Protein AF-A0A2Z5QZW9-F1 (afdb_monomer_lite)

Organism: NCBI:txid172042

Sequence (204 aa):
MTPKVPQPSLTERRARLRELLKRDDATFWQYHEVLTGATEDERKGLARTLSIKKLIDRYSREGTTEQRLVCIYTAAALGGTFKHVGVELLNLIDRGLPGEANWKFSTAESEQYLSQRTEAMMLGLSERDNTWITGFVNERGYGRFGYDLPTLWVQIHQLLHERGLTNTTRSYLWGFVTAVPDMHIGSSENREEVISFFKNNPRR

Foldseek 3Di:
DPDDDDDDDLVVLLVQVVVLVVDLPRFLVSNCSSLAPDALVSLQVNCVSDVLVVLLVVQQAPNDLRSLLNSLLNLLQNPDQLVPSLVVNVCCLPQNRVPRHLVPDPDPVSVVSSVSSLVSNLSSNLRYDPVRLLNNCAPPQQDPPVPPPLPSLLSSLVSCVVVVHADDHPSNVVSLVSNQQDDDPPDPVSVVSNVVSCVSRPHD

Structure (mmCIF, N/CA/C/O backbone):
data_AF-A0A2Z5QZW9-F1
#
_entry.id   AF-A0A2Z5QZW9-F1
#
loop_
_atom_site.group_PDB
_atom_site.id
_atom_site.type_symbol
_atom_site.label_atom_id
_atom_site.label_alt_id
_atom_site.label_comp_id
_atom_site.label_asym_id
_atom_site.label_entity_id
_atom_site.label_seq_id
_atom_site.pdbx_PDB_ins_code
_atom_site.Cartn_x
_atom_site.Cartn_y
_atom_site.Cartn_z
_atom_site.occupancy
_atom_site.B_iso_or_equiv
_atom_site.auth_seq_id
_atom_site.auth_comp_id
_atom_site.auth_asym_id
_atom_site.auth_atom_id
_atom_site.pdbx_PDB_model_num
ATOM 1 N N . MET A 1 1 ? -29.109 -1.071 -13.398 1.00 42.50 1 MET A N 1
ATOM 2 C CA . MET A 1 1 ? -28.550 -0.281 -12.280 1.00 42.50 1 MET A CA 1
ATOM 3 C C . MET A 1 1 ? -28.200 -1.251 -11.170 1.00 42.50 1 MET A C 1
ATOM 5 O O . MET A 1 1 ? -29.104 -1.823 -10.580 1.00 42.50 1 MET A O 1
ATOM 9 N N . THR A 1 2 ? -26.919 -1.526 -10.947 1.00 38.31 2 THR A N 1
ATOM 10 C CA . THR A 1 2 ? -26.475 -2.299 -9.780 1.00 38.31 2 THR A CA 1
ATOM 11 C C . THR A 1 2 ? -26.739 -1.469 -8.518 1.00 38.31 2 THR A C 1
ATOM 13 O O . THR A 1 2 ? -26.453 -0.268 -8.535 1.00 38.31 2 THR A O 1
ATOM 16 N N . PRO A 1 3 ? -27.305 -2.042 -7.439 1.00 44.09 3 PRO A N 1
ATOM 17 C CA . PRO A 1 3 ? -27.521 -1.299 -6.205 1.00 44.09 3 PRO A CA 1
ATOM 18 C C . PRO A 1 3 ? -26.166 -0.836 -5.670 1.00 44.09 3 PRO A C 1
ATOM 20 O O . PRO A 1 3 ? -25.262 -1.647 -5.465 1.00 44.09 3 PRO A O 1
ATOM 23 N N . LYS A 1 4 ? -26.004 0.472 -5.465 1.00 53.22 4 LYS A N 1
ATOM 24 C CA . LYS A 1 4 ? -24.808 1.015 -4.822 1.00 53.22 4 LYS A CA 1
ATOM 25 C C . LYS A 1 4 ? -24.919 0.665 -3.339 1.00 53.22 4 LYS A C 1
ATOM 27 O O . LYS A 1 4 ? -25.731 1.262 -2.637 1.00 53.22 4 LYS A O 1
ATOM 32 N N . VAL A 1 5 ? -24.167 -0.340 -2.889 1.00 60.34 5 VAL A N 1
ATOM 33 C CA . VAL A 1 5 ? -24.063 -0.677 -1.462 1.00 60.34 5 VAL A CA 1
ATOM 34 C C . VAL A 1 5 ? -23.715 0.615 -0.705 1.00 60.34 5 VAL A C 1
ATOM 36 O O . VAL A 1 5 ? -22.768 1.298 -1.119 1.00 60.34 5 VAL A O 1
ATOM 39 N N . PRO A 1 6 ? -24.481 1.003 0.335 1.00 70.38 6 PRO A N 1
ATOM 40 C CA . PRO A 1 6 ? -24.197 2.209 1.100 1.00 70.38 6 PRO A CA 1
ATOM 41 C C . PRO A 1 6 ? -22.772 2.146 1.646 1.00 70.38 6 PRO A C 1
ATOM 43 O O . PRO A 1 6 ? -22.403 1.185 2.319 1.00 70.38 6 PRO A O 1
ATOM 46 N N . GLN A 1 7 ? -21.959 3.151 1.327 1.00 76.12 7 GLN A N 1
ATOM 47 C CA . GLN A 1 7 ? -20.615 3.245 1.886 1.00 76.12 7 GLN A CA 1
ATOM 48 C C . GLN A 1 7 ? -20.721 3.635 3.365 1.00 76.12 7 GLN A C 1
ATOM 50 O O . GLN A 1 7 ? -21.484 4.553 3.679 1.00 76.12 7 GLN A O 1
ATOM 55 N N . PRO A 1 8 ? -19.983 2.969 4.272 1.00 85.25 8 PRO A N 1
ATOM 56 C CA . PRO A 1 8 ? -20.030 3.302 5.687 1.00 85.25 8 PRO A CA 1
ATOM 57 C C . PRO A 1 8 ? -19.479 4.709 5.917 1.00 85.25 8 PRO A C 1
ATOM 59 O O . PRO A 1 8 ? -18.474 5.103 5.318 1.00 85.25 8 PRO A O 1
ATOM 62 N N . SER A 1 9 ? -20.127 5.450 6.813 1.00 90.69 9 SER A N 1
ATOM 63 C CA . SER A 1 9 ? -19.718 6.799 7.194 1.00 90.69 9 SER A CA 1
ATOM 64 C C . SER A 1 9 ? -18.359 6.799 7.899 1.00 90.69 9 SER A C 1
ATOM 66 O O . SER A 1 9 ? -17.960 5.824 8.545 1.00 90.69 9 SER A O 1
ATOM 68 N N . LEU A 1 10 ? -17.659 7.937 7.872 1.00 92.44 10 LEU A N 1
ATOM 69 C CA . LEU A 1 10 ? -16.405 8.119 8.612 1.00 92.44 10 LEU A CA 1
ATOM 70 C C . LEU A 1 10 ? -16.532 7.761 10.105 1.00 92.44 10 LEU A C 1
ATOM 72 O O . LEU A 1 10 ? -15.601 7.210 10.693 1.00 92.44 10 LEU A O 1
ATOM 76 N N . THR A 1 11 ? -17.670 8.067 10.732 1.00 93.69 11 THR A N 1
ATOM 77 C CA . THR A 1 11 ? -17.920 7.762 12.149 1.00 93.69 11 THR A CA 1
ATOM 78 C C . THR A 1 11 ? -18.010 6.258 12.391 1.00 93.69 11 THR A C 1
ATOM 80 O O . THR A 1 11 ? -17.368 5.755 13.315 1.00 93.69 11 THR A O 1
ATOM 83 N N . GLU A 1 12 ? -18.734 5.530 11.541 1.00 94.56 12 GLU A N 1
ATOM 84 C CA . GLU A 1 12 ? -18.847 4.070 11.625 1.00 94.56 12 GLU A CA 1
ATOM 85 C C . GLU A 1 12 ? -17.500 3.394 11.370 1.00 94.56 12 GLU A C 1
ATOM 87 O O . GLU A 1 12 ? -17.092 2.523 12.140 1.00 94.56 12 GLU A O 1
ATOM 92 N N . ARG A 1 13 ? -16.758 3.852 10.352 1.00 95.12 13 ARG A N 1
ATOM 93 C CA . ARG A 1 13 ? -15.402 3.361 10.067 1.00 95.12 13 ARG A CA 1
ATOM 94 C C . ARG A 1 13 ? -14.483 3.555 11.274 1.00 95.12 13 ARG A C 1
ATOM 96 O O . ARG A 1 13 ? -13.809 2.621 11.696 1.00 95.12 13 ARG A O 1
ATOM 103 N N . ARG A 1 14 ? -14.504 4.734 11.906 1.00 94.75 14 ARG A N 1
ATOM 104 C CA . ARG A 1 14 ? -13.726 5.006 13.131 1.00 94.75 14 ARG A CA 1
ATOM 105 C C . ARG A 1 14 ? -14.113 4.104 14.297 1.00 94.75 14 ARG A C 1
ATOM 107 O O . ARG A 1 14 ? -13.225 3.658 15.020 1.00 94.75 14 ARG A O 1
ATOM 114 N N . ALA A 1 15 ? -15.406 3.873 14.514 1.00 94.25 15 ALA A N 1
ATOM 115 C CA . ALA A 1 15 ? -15.877 2.995 15.580 1.00 94.25 15 ALA A CA 1
ATOM 116 C C . ALA A 1 15 ? -15.386 1.557 15.356 1.00 94.25 15 ALA A C 1
ATOM 118 O O . ALA A 1 15 ? -14.752 0.987 16.241 1.00 94.25 15 ALA A O 1
ATOM 119 N N . ARG A 1 16 ? -15.566 1.025 14.141 1.00 94.94 16 ARG A N 1
ATOM 120 C CA . ARG A 1 16 ? -15.094 -0.314 13.761 1.00 94.94 16 ARG A CA 1
ATOM 121 C C . ARG A 1 16 ? -13.578 -0.463 13.914 1.00 94.94 16 ARG A C 1
ATOM 123 O O . ARG A 1 16 ? -13.133 -1.417 14.542 1.00 94.94 16 ARG A O 1
ATOM 130 N N . LEU A 1 17 ? -12.786 0.502 13.437 1.00 92.44 17 LEU A N 1
ATOM 131 C CA . LEU A 1 17 ? -11.325 0.473 13.606 1.00 92.44 17 LEU A CA 1
ATOM 132 C C . LEU A 1 17 ? -10.898 0.426 15.075 1.00 92.44 17 LEU A C 1
ATOM 134 O O . LEU A 1 17 ? -9.957 -0.284 15.417 1.00 92.44 17 LEU A O 1
ATOM 138 N N . ARG A 1 18 ? -11.568 1.179 15.955 1.00 91.44 18 ARG A N 1
ATOM 139 C CA . ARG A 1 18 ? -11.246 1.163 17.389 1.00 91.44 18 ARG A CA 1
ATOM 140 C C . ARG A 1 18 ? -11.514 -0.192 18.026 1.00 91.44 18 ARG A C 1
ATOM 142 O O . ARG A 1 18 ? -10.742 -0.588 18.890 1.00 91.44 18 ARG A O 1
ATOM 149 N N . GLU A 1 19 ? -12.567 -0.888 17.610 1.00 93.06 19 GLU A N 1
ATOM 150 C CA . GLU A 1 19 ? -12.829 -2.247 18.089 1.00 93.06 19 GLU A CA 1
ATOM 151 C C . GLU A 1 19 ? -11.791 -3.244 17.568 1.00 93.06 19 GLU A C 1
ATOM 153 O O . GLU A 1 19 ? -11.301 -4.064 18.342 1.00 93.06 19 GLU A O 1
ATOM 158 N N . LEU A 1 20 ? -11.368 -3.129 16.303 1.00 91.81 20 LEU A N 1
ATOM 159 C CA . LEU A 1 20 ? -10.297 -3.973 15.757 1.00 91.81 20 LEU A CA 1
ATOM 160 C C . LEU A 1 20 ? -8.956 -3.768 16.479 1.00 91.81 20 LEU A C 1
ATOM 162 O O . LEU A 1 20 ? -8.237 -4.730 16.710 1.00 91.81 20 LEU A O 1
ATOM 166 N N . LEU A 1 21 ? -8.627 -2.546 16.906 1.00 85.88 21 LEU A N 1
ATOM 167 C CA . LEU A 1 21 ? -7.375 -2.260 17.629 1.00 85.88 21 LEU A CA 1
ATOM 168 C C . LEU A 1 21 ? -7.277 -2.908 19.019 1.00 85.88 21 LEU A C 1
ATOM 170 O O . LEU A 1 21 ? -6.171 -3.078 19.547 1.00 85.88 21 LEU A O 1
ATOM 174 N N . LYS A 1 22 ? -8.423 -3.216 19.632 1.00 88.31 22 LYS A N 1
ATOM 175 C CA . LYS A 1 22 ? -8.501 -3.872 20.946 1.00 88.31 22 LYS A CA 1
ATOM 176 C C . LYS A 1 22 ? -8.323 -5.387 20.852 1.00 88.31 22 LYS A C 1
ATOM 178 O O . LYS A 1 22 ? -8.182 -6.038 21.879 1.00 88.31 22 LYS A O 1
ATOM 183 N N . ARG A 1 23 ? -8.380 -5.935 19.640 1.00 88.38 23 ARG A N 1
ATOM 184 C CA . ARG A 1 23 ? -8.443 -7.362 19.361 1.00 88.38 23 ARG A CA 1
ATOM 185 C C . ARG A 1 23 ? -7.120 -7.848 18.792 1.00 88.38 23 ARG A C 1
ATOM 187 O O . ARG A 1 23 ? -6.715 -7.419 17.717 1.00 88.38 23 ARG A O 1
ATOM 194 N N . ASP A 1 24 ? -6.466 -8.766 19.495 1.00 84.00 24 ASP A N 1
ATOM 195 C CA . ASP A 1 24 ? -5.226 -9.379 19.004 1.00 84.00 24 ASP A CA 1
ATOM 196 C C . ASP A 1 24 ? -5.482 -10.413 17.890 1.00 84.00 24 ASP A C 1
ATOM 198 O O . ASP A 1 24 ? -4.566 -10.722 17.130 1.00 84.00 24 ASP A O 1
ATOM 202 N N . ASP A 1 25 ? -6.729 -10.886 17.758 1.00 88.44 25 ASP A N 1
ATOM 203 C CA . ASP A 1 25 ? -7.214 -11.815 16.726 1.00 88.44 25 ASP A CA 1
ATOM 204 C C . ASP A 1 25 ? -7.753 -11.114 15.465 1.00 88.44 25 ASP A C 1
ATOM 206 O O . ASP A 1 25 ? -8.287 -11.770 14.569 1.00 88.44 25 ASP A O 1
ATOM 210 N N . ALA A 1 26 ? -7.669 -9.782 15.396 1.00 89.88 26 ALA A N 1
ATOM 211 C CA . ALA A 1 26 ? -8.158 -9.036 14.246 1.00 89.88 26 ALA A CA 1
ATOM 212 C C . ALA A 1 26 ? -7.352 -9.380 12.984 1.00 89.88 26 ALA A C 1
ATOM 214 O O . ALA A 1 26 ? -6.122 -9.336 12.972 1.00 89.88 26 ALA A O 1
ATOM 215 N N . THR A 1 27 ? -8.072 -9.683 11.910 1.00 90.81 27 THR A N 1
ATOM 216 C CA . THR A 1 27 ? -7.503 -10.130 10.632 1.00 90.81 27 THR A CA 1
ATOM 217 C C . THR A 1 27 ? -7.272 -8.970 9.673 1.00 90.81 27 THR A C 1
ATOM 219 O O . THR A 1 27 ? -7.957 -7.944 9.718 1.00 90.81 27 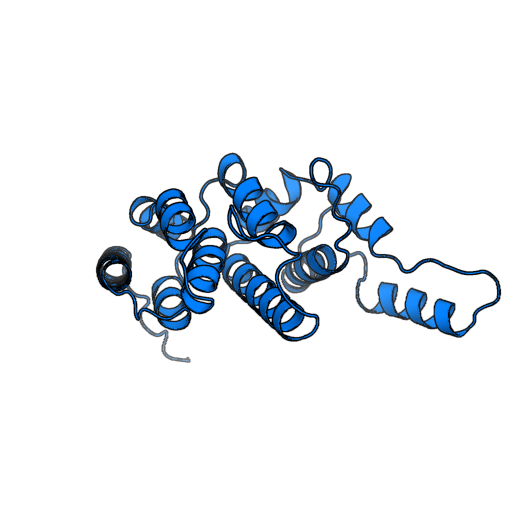THR A O 1
ATOM 222 N N . PHE A 1 28 ? -6.360 -9.176 8.731 1.00 91.31 28 PHE A N 1
ATOM 223 C CA . PHE A 1 28 ? -6.105 -8.320 7.583 1.00 91.31 28 PHE A CA 1
ATOM 224 C C . PHE A 1 28 ? -7.395 -7.900 6.872 1.00 91.31 28 PHE A C 1
ATOM 226 O O . PHE A 1 28 ? -7.644 -6.711 6.667 1.00 91.31 28 PHE A O 1
ATOM 233 N N . TRP A 1 29 ? -8.257 -8.868 6.555 1.00 93.88 29 TRP A N 1
ATOM 234 C CA . TRP A 1 29 ? -9.475 -8.618 5.786 1.00 93.88 29 TRP A CA 1
ATOM 235 C C . TRP A 1 29 ? -10.507 -7.780 6.539 1.00 93.88 29 TRP A C 1
ATOM 237 O O . TRP A 1 29 ? -11.221 -6.997 5.915 1.00 93.88 29 TRP A O 1
ATOM 247 N N . GLN A 1 30 ? -10.543 -7.862 7.871 1.00 94.88 30 GLN A N 1
ATOM 248 C CA . GLN A 1 30 ? -11.388 -6.982 8.682 1.00 94.88 30 GLN A CA 1
ATOM 249 C C . GLN A 1 30 ? -10.910 -5.528 8.628 1.00 94.88 30 GLN A C 1
ATOM 251 O O . GLN A 1 30 ? -11.734 -4.618 8.554 1.00 94.88 30 GLN A O 1
ATOM 256 N N . TYR A 1 31 ? -9.595 -5.284 8.622 1.00 92.81 31 TYR A N 1
ATOM 257 C CA . TYR A 1 31 ? -9.072 -3.934 8.395 1.00 92.81 31 TYR A CA 1
ATOM 258 C C . TYR A 1 31 ? -9.386 -3.455 6.974 1.00 92.81 31 TYR A C 1
ATOM 260 O O . TYR A 1 31 ? -9.859 -2.330 6.810 1.00 92.81 31 TYR A O 1
ATOM 268 N N . HIS A 1 32 ? -9.194 -4.308 5.964 1.00 94.81 32 HIS A N 1
ATOM 269 C CA . HIS A 1 32 ? -9.526 -3.982 4.577 1.00 94.81 32 HIS A CA 1
ATOM 270 C C . HIS A 1 32 ? -11.000 -3.599 4.401 1.00 94.81 32 HIS A C 1
ATOM 272 O O . HIS A 1 32 ? -11.287 -2.547 3.841 1.00 94.81 32 HIS A O 1
ATOM 278 N N . GLU A 1 33 ? -11.945 -4.364 4.954 1.00 94.62 33 GLU A N 1
ATOM 279 C CA . GLU A 1 33 ? -13.381 -4.046 4.880 1.00 94.62 33 GLU A CA 1
ATOM 280 C C . GLU A 1 33 ? -13.701 -2.644 5.430 1.00 94.62 33 GLU A C 1
ATOM 282 O O . GLU A 1 33 ? -14.544 -1.922 4.897 1.00 94.62 33 GLU A O 1
ATOM 287 N N . VAL A 1 34 ? -13.011 -2.229 6.495 1.00 94.12 34 VAL A N 1
ATOM 288 C CA . VAL A 1 34 ? -13.250 -0.927 7.124 1.00 94.12 34 VAL A CA 1
ATOM 289 C C . VAL A 1 34 ? -12.608 0.225 6.351 1.00 94.12 34 VAL A C 1
ATOM 291 O O . VAL A 1 34 ? -13.110 1.352 6.410 1.00 94.12 34 VAL A O 1
ATOM 294 N N . LEU A 1 35 ? -11.503 -0.018 5.647 1.00 92.88 35 LEU A N 1
ATOM 295 C CA . LEU A 1 35 ? -10.735 1.016 4.948 1.00 92.88 35 LEU A CA 1
ATOM 296 C C . LEU A 1 35 ? -11.097 1.139 3.466 1.00 92.88 35 LEU A C 1
ATOM 298 O O . LEU A 1 35 ? -11.035 2.240 2.915 1.00 92.88 35 LEU A O 1
ATOM 302 N N . THR A 1 36 ? -11.551 0.054 2.849 1.00 93.50 36 THR A N 1
ATOM 303 C CA . THR A 1 36 ? -11.858 0.013 1.423 1.00 93.50 36 THR A CA 1
ATOM 304 C C . THR A 1 36 ? -12.981 0.984 1.054 1.00 93.50 36 THR A C 1
ATOM 306 O O . THR A 1 36 ? -13.926 1.221 1.817 1.00 93.50 36 THR A O 1
ATOM 309 N N . GLY A 1 37 ? -12.852 1.627 -0.104 1.00 91.12 37 GLY A N 1
ATOM 310 C CA . GLY A 1 37 ? -13.795 2.646 -0.576 1.00 91.12 37 GLY A CA 1
ATOM 311 C C . GLY A 1 37 ? -13.773 3.982 0.182 1.00 91.12 37 GLY A C 1
ATOM 312 O O . GLY A 1 37 ? -14.568 4.858 -0.152 1.00 91.12 37 GLY A O 1
ATOM 313 N N . ALA A 1 38 ? -12.890 4.174 1.173 1.00 92.50 38 ALA A N 1
ATOM 314 C CA . ALA A 1 38 ? -12.734 5.470 1.831 1.00 92.50 38 ALA A CA 1
ATOM 315 C C . ALA A 1 38 ? -12.141 6.513 0.869 1.00 92.50 38 ALA A C 1
ATOM 317 O O . ALA A 1 38 ? -11.161 6.251 0.164 1.00 92.50 38 ALA A O 1
ATOM 318 N N . THR A 1 39 ? -12.702 7.720 0.886 1.00 91.31 39 THR A N 1
ATOM 319 C CA . THR A 1 39 ? -12.141 8.890 0.197 1.00 91.31 39 THR A CA 1
ATOM 320 C C . THR A 1 39 ? -10.831 9.337 0.846 1.00 91.31 39 THR A C 1
ATOM 322 O O . THR A 1 39 ? -10.560 9.036 2.008 1.00 91.31 39 THR A O 1
ATOM 325 N N . GLU A 1 40 ? -10.014 10.116 0.138 1.00 90.25 40 GLU A N 1
ATOM 326 C CA . GLU A 1 40 ? -8.763 10.652 0.694 1.00 90.25 40 GLU A CA 1
ATOM 327 C C . GLU A 1 40 ? -8.974 11.506 1.957 1.00 90.25 40 GLU A C 1
ATOM 329 O O . GLU A 1 40 ? -8.164 11.465 2.887 1.00 90.25 40 GLU A O 1
ATOM 334 N N . ASP A 1 41 ? -10.082 12.245 2.045 1.00 88.56 41 ASP A N 1
ATOM 335 C CA . ASP A 1 41 ? -10.407 13.033 3.237 1.00 88.56 41 ASP A CA 1
ATOM 336 C C . ASP A 1 41 ? -10.827 12.156 4.420 1.00 88.56 41 ASP A C 1
ATOM 338 O O . ASP A 1 41 ? -10.403 12.393 5.559 1.00 88.56 41 ASP A O 1
ATOM 342 N N . GLU A 1 42 ? -11.578 11.084 4.165 1.00 92.06 42 GLU A N 1
ATOM 343 C CA . GLU A 1 42 ? -11.865 10.076 5.183 1.00 92.06 42 GLU A CA 1
ATOM 344 C C . GLU A 1 42 ? -10.589 9.366 5.627 1.00 92.06 42 GLU A C 1
ATOM 346 O O . GLU A 1 42 ? -10.369 9.237 6.831 1.00 92.06 42 GLU A O 1
ATOM 351 N N . ARG A 1 43 ? -9.701 8.989 4.698 1.00 91.25 43 ARG A N 1
ATOM 352 C CA . ARG A 1 43 ? -8.403 8.366 5.000 1.00 91.25 43 ARG A CA 1
ATOM 353 C C . ARG A 1 43 ? -7.561 9.252 5.914 1.00 91.25 43 ARG A C 1
ATOM 355 O O . ARG A 1 43 ? -7.060 8.756 6.919 1.00 91.25 43 ARG A O 1
ATOM 362 N N . LYS A 1 44 ? -7.502 10.573 5.685 1.00 86.88 44 LYS A N 1
ATOM 363 C CA . LYS A 1 44 ? -6.873 11.531 6.627 1.00 86.88 44 LYS A CA 1
ATOM 364 C C . LYS A 1 44 ? -7.532 11.484 8.010 1.00 86.88 44 LYS A C 1
ATOM 366 O O . LYS A 1 44 ? -6.852 11.523 9.037 1.00 86.88 44 LYS A O 1
ATOM 371 N N . GLY A 1 45 ? -8.862 11.409 8.055 1.00 87.88 45 GLY A N 1
ATOM 372 C CA . GLY A 1 45 ? -9.634 11.303 9.292 1.00 87.88 45 GLY A CA 1
ATOM 373 C C . GLY A 1 45 ? -9.425 9.985 10.050 1.00 87.88 45 GLY A C 1
ATOM 374 O O . GLY A 1 45 ? -9.427 9.994 11.288 1.00 87.88 45 GLY A O 1
ATOM 375 N N . LEU A 1 46 ? -9.241 8.877 9.333 1.00 90.38 46 LEU A N 1
ATOM 376 C CA . LEU A 1 46 ? -8.968 7.538 9.857 1.00 90.38 46 LEU A CA 1
ATOM 377 C C . LEU A 1 46 ? -7.508 7.418 10.311 1.00 90.38 46 LEU A C 1
ATOM 379 O O . LEU A 1 46 ? -7.262 6.924 11.406 1.00 90.38 46 LEU A O 1
ATOM 383 N N . ALA A 1 47 ? -6.560 7.994 9.570 1.00 85.38 47 ALA A N 1
ATOM 384 C CA . ALA A 1 47 ? -5.145 8.081 9.939 1.00 85.38 47 ALA A CA 1
ATOM 385 C C . ALA A 1 47 ? -4.898 8.873 11.234 1.00 85.38 47 ALA A C 1
ATOM 387 O O . ALA A 1 47 ? -3.904 8.670 11.914 1.00 85.38 47 ALA A O 1
ATOM 388 N N . ARG A 1 48 ? -5.795 9.787 11.624 1.00 81.94 48 ARG A N 1
ATOM 389 C CA . ARG A 1 48 ? -5.734 10.421 12.959 1.00 81.94 48 ARG A CA 1
ATOM 390 C C . ARG A 1 48 ? -6.227 9.500 14.073 1.00 81.94 48 ARG A C 1
ATOM 392 O O . ARG A 1 48 ? -5.844 9.664 15.225 1.00 81.94 48 ARG A O 1
ATOM 399 N N . THR A 1 49 ? -7.116 8.570 13.733 1.00 81.12 49 THR A N 1
ATOM 400 C CA . THR A 1 49 ? -7.665 7.578 14.669 1.00 81.12 49 THR A CA 1
ATOM 401 C C . THR A 1 49 ? -6.664 6.447 14.890 1.00 81.12 49 THR A C 1
ATOM 403 O O . THR A 1 49 ? -6.503 5.974 16.012 1.00 81.12 49 THR A O 1
ATOM 406 N N . LEU A 1 50 ? -5.961 6.060 13.826 1.00 76.50 50 LEU A N 1
ATOM 407 C CA . LEU A 1 50 ? -4.894 5.072 13.819 1.00 76.50 50 LEU A CA 1
ATOM 408 C C . LEU A 1 50 ? -3.536 5.760 13.883 1.00 76.50 50 LEU A C 1
ATOM 410 O O . LEU A 1 50 ? -3.075 6.326 12.901 1.00 76.50 50 LEU A O 1
ATOM 414 N N . SER A 1 51 ? -2.827 5.653 15.002 1.00 76.75 51 SER A N 1
ATOM 415 C CA . SER A 1 51 ? -1.413 6.023 14.983 1.00 76.75 51 SER A CA 1
ATOM 416 C C . SER A 1 51 ? -0.627 4.927 14.259 1.00 76.75 51 SER A C 1
ATOM 418 O O . SER A 1 51 ? -0.252 3.936 14.879 1.00 76.75 51 SER A O 1
ATOM 420 N N . ILE A 1 52 ? -0.390 5.114 12.953 1.00 74.81 52 ILE A N 1
ATOM 421 C CA . ILE A 1 52 ? 0.393 4.189 12.107 1.00 74.81 52 ILE A CA 1
ATOM 422 C C . ILE A 1 52 ? 1.729 3.867 12.783 1.00 74.81 52 ILE A C 1
ATOM 424 O O . ILE A 1 52 ? 2.081 2.702 12.913 1.00 74.81 52 ILE A O 1
ATOM 428 N N . LYS A 1 53 ? 2.404 4.885 13.330 1.00 76.00 53 LYS A N 1
ATOM 429 C CA . LYS A 1 53 ? 3.626 4.711 14.117 1.00 76.00 53 LYS A CA 1
ATOM 430 C C . LYS A 1 53 ? 3.442 3.760 15.303 1.00 76.00 53 LYS A C 1
ATOM 432 O O . LYS A 1 53 ? 4.212 2.825 15.434 1.00 76.00 53 LYS A O 1
ATOM 437 N N . LYS A 1 54 ? 2.418 3.950 16.145 1.00 77.44 54 LYS A N 1
ATOM 438 C CA . LYS A 1 54 ? 2.172 3.044 17.286 1.00 77.44 54 LYS A CA 1
ATOM 439 C C . LYS A 1 54 ? 1.846 1.623 16.838 1.00 77.44 54 LYS A C 1
ATOM 441 O O . LYS A 1 54 ? 2.190 0.680 17.536 1.00 77.44 54 LYS A O 1
ATOM 446 N N . LEU A 1 55 ? 1.153 1.479 15.712 1.00 77.62 55 LEU A N 1
ATOM 447 C CA . LEU A 1 55 ? 0.800 0.183 15.147 1.00 77.62 55 LEU A CA 1
ATOM 448 C C . LEU A 1 55 ? 2.060 -0.545 14.639 1.00 77.62 55 LEU A C 1
ATOM 450 O O . LEU A 1 55 ? 2.289 -1.693 15.008 1.00 77.62 55 LEU A O 1
ATOM 454 N N . ILE A 1 56 ? 2.931 0.165 13.914 1.00 75.38 56 ILE A N 1
ATOM 455 C CA . ILE A 1 56 ? 4.271 -0.303 13.531 1.00 75.38 56 ILE A CA 1
ATOM 456 C C . ILE A 1 56 ? 5.088 -0.669 14.776 1.00 75.38 56 ILE A C 1
ATOM 458 O O . ILE A 1 56 ? 5.581 -1.788 14.865 1.00 75.38 56 ILE A O 1
ATOM 462 N N . ASP A 1 57 ? 5.193 0.229 15.758 1.00 76.19 57 ASP A N 1
ATOM 463 C CA . ASP A 1 57 ? 5.967 0.005 16.983 1.00 76.19 57 ASP A CA 1
ATOM 464 C C . ASP A 1 57 ? 5.472 -1.249 17.725 1.00 76.19 57 ASP A C 1
ATOM 466 O O . ASP A 1 57 ? 6.287 -2.091 18.101 1.00 76.19 57 ASP A O 1
ATOM 470 N N . ARG A 1 58 ? 4.147 -1.418 17.862 1.00 76.69 58 ARG A N 1
ATOM 471 C CA . ARG A 1 58 ? 3.514 -2.568 18.531 1.00 76.69 58 ARG A CA 1
ATOM 472 C C . ARG A 1 58 ? 3.860 -3.893 17.857 1.00 76.69 58 ARG A C 1
ATOM 474 O O . ARG A 1 58 ? 4.234 -4.837 18.543 1.00 76.69 58 ARG A O 1
ATOM 481 N N . TYR A 1 59 ? 3.733 -3.977 16.536 1.00 76.12 59 TYR A N 1
ATOM 482 C CA . TYR A 1 59 ? 3.835 -5.255 15.823 1.00 76.12 59 TYR A CA 1
ATOM 483 C C . TYR A 1 59 ? 5.211 -5.512 15.199 1.00 76.12 59 TYR A C 1
ATOM 485 O O . TYR A 1 59 ? 5.459 -6.603 14.692 1.00 76.12 59 TYR A O 1
ATOM 493 N N . SER A 1 60 ? 6.132 -4.546 15.269 1.00 68.19 60 SER A N 1
ATOM 494 C CA . SER A 1 60 ? 7.453 -4.658 14.645 1.00 68.19 60 SER A CA 1
ATOM 495 C C . SER A 1 60 ? 8.332 -5.772 15.197 1.00 68.19 60 SER A C 1
ATOM 497 O O . SER A 1 60 ? 9.016 -6.458 14.436 1.00 68.19 60 SER A O 1
ATOM 499 N N . ARG A 1 61 ? 8.288 -5.994 16.511 1.00 64.06 61 ARG A N 1
ATOM 500 C CA . ARG A 1 61 ? 9.140 -6.982 17.185 1.00 64.06 61 ARG A CA 1
ATOM 501 C C . ARG A 1 61 ? 8.421 -8.296 17.450 1.00 64.06 61 ARG A C 1
ATOM 503 O O . ARG A 1 61 ? 8.994 -9.348 17.196 1.00 64.06 61 ARG A O 1
ATOM 510 N N . GLU A 1 62 ? 7.166 -8.228 17.881 1.00 67.31 62 GLU A N 1
ATOM 511 C CA . GLU A 1 62 ? 6.436 -9.371 18.454 1.00 67.31 62 GLU A CA 1
ATOM 512 C C . GLU A 1 62 ? 5.120 -9.684 17.720 1.00 67.31 62 GLU A C 1
ATOM 514 O O . GLU A 1 62 ? 4.360 -10.541 18.156 1.00 67.31 62 GLU A O 1
ATOM 519 N N . GLY A 1 63 ? 4.838 -9.015 16.595 1.00 74.19 63 GLY A N 1
ATOM 520 C CA . GLY A 1 63 ? 3.619 -9.261 15.825 1.00 74.19 63 GLY A CA 1
ATOM 521 C C . GLY A 1 63 ? 3.631 -10.605 15.092 1.00 74.19 63 GLY A C 1
ATOM 522 O O . GLY A 1 63 ? 4.683 -11.064 14.636 1.00 74.19 63 GLY A O 1
ATOM 523 N N . THR A 1 64 ? 2.453 -11.207 14.925 1.00 83.31 64 THR A N 1
ATOM 524 C CA . THR A 1 64 ? 2.240 -12.335 14.001 1.00 83.31 64 THR A CA 1
ATOM 525 C C . THR A 1 64 ? 2.317 -11.867 12.545 1.00 83.31 64 THR A C 1
ATOM 527 O O . THR A 1 64 ? 2.157 -10.679 12.274 1.00 83.31 64 THR A O 1
ATOM 530 N N . THR A 1 65 ? 2.502 -12.781 11.586 1.00 81.75 65 THR A N 1
ATOM 531 C CA . THR A 1 65 ? 2.450 -12.457 10.146 1.00 81.75 65 THR A CA 1
ATOM 532 C C . THR A 1 65 ? 1.215 -11.625 9.791 1.00 81.75 65 THR A C 1
ATOM 534 O O . THR A 1 65 ? 1.343 -10.563 9.192 1.00 81.75 65 THR A O 1
ATOM 537 N N . GLU A 1 66 ? 0.035 -12.039 10.257 1.00 86.44 66 GLU A N 1
ATOM 538 C CA . GLU A 1 66 ? -1.234 -11.342 10.021 1.00 86.44 66 GLU A CA 1
ATOM 539 C C . GLU A 1 66 ? -1.206 -9.887 10.518 1.00 86.44 66 GLU A C 1
ATOM 541 O O . GLU A 1 66 ? -1.548 -8.953 9.793 1.00 86.44 66 GLU A O 1
ATOM 546 N N . GLN A 1 67 ? -0.728 -9.669 11.746 1.00 85.56 67 GLN A N 1
ATOM 547 C CA . GLN A 1 67 ? -0.646 -8.335 12.347 1.00 85.56 67 GLN A CA 1
ATOM 548 C C . GLN A 1 67 ? 0.350 -7.435 11.608 1.00 85.56 67 GLN A C 1
ATOM 550 O O . GLN A 1 67 ? 0.145 -6.226 11.484 1.00 85.56 67 GLN A O 1
ATOM 555 N N . ARG A 1 68 ? 1.419 -8.018 11.066 1.00 83.25 68 ARG A N 1
ATOM 556 C CA . ARG A 1 68 ? 2.408 -7.296 10.262 1.00 83.25 68 ARG A CA 1
ATOM 557 C C . ARG A 1 68 ? 1.846 -6.921 8.888 1.00 83.25 68 ARG A C 1
ATOM 559 O O . ARG A 1 68 ? 2.059 -5.794 8.440 1.00 83.25 68 ARG A O 1
ATOM 566 N N . LEU A 1 69 ? 1.051 -7.794 8.263 1.00 86.38 69 LEU A N 1
ATOM 567 C CA . LEU A 1 69 ? 0.313 -7.472 7.034 1.00 86.38 69 LEU A CA 1
ATOM 568 C C . LEU A 1 69 ? -0.705 -6.347 7.266 1.00 86.38 69 LEU A C 1
ATOM 570 O O . LEU A 1 69 ? -0.792 -5.428 6.450 1.00 86.38 69 LEU A O 1
ATOM 574 N N . VAL A 1 70 ? -1.406 -6.349 8.410 1.00 87.94 70 VAL A N 1
ATOM 575 C CA . VAL A 1 70 ? -2.276 -5.235 8.829 1.00 87.94 70 VAL A CA 1
ATOM 576 C C . VAL A 1 70 ? -1.493 -3.922 8.893 1.00 87.94 70 VAL A C 1
ATOM 578 O O . VAL A 1 70 ? -1.988 -2.908 8.396 1.00 87.94 70 VAL A O 1
ATOM 581 N N . CYS A 1 71 ? -0.273 -3.914 9.446 1.00 84.25 71 CYS A N 1
ATOM 582 C CA . CYS A 1 71 ? 0.576 -2.717 9.469 1.00 84.25 71 CYS A CA 1
ATOM 583 C C . CYS A 1 71 ? 0.866 -2.176 8.081 1.00 84.25 71 CYS A C 1
ATOM 585 O O . CYS A 1 71 ? 0.695 -0.981 7.839 1.00 84.25 71 CYS A O 1
ATOM 587 N N . ILE A 1 72 ? 1.300 -3.056 7.186 1.00 84.38 72 ILE A N 1
ATOM 588 C CA . ILE A 1 72 ? 1.735 -2.684 5.844 1.00 84.38 72 ILE A CA 1
ATOM 589 C C . ILE A 1 72 ? 0.554 -2.149 5.035 1.00 84.38 72 ILE A C 1
ATOM 591 O O . ILE A 1 72 ? 0.632 -1.040 4.500 1.00 84.38 72 ILE A O 1
ATOM 595 N N . TYR A 1 73 ? -0.568 -2.871 5.024 1.00 89.56 73 TYR A N 1
ATOM 596 C CA . TYR A 1 73 ? -1.777 -2.411 4.346 1.00 89.56 73 TYR A CA 1
ATOM 597 C C . TYR A 1 73 ? -2.303 -1.113 4.942 1.00 89.56 73 TYR A C 1
ATOM 599 O O . TYR A 1 73 ? -2.563 -0.171 4.202 1.00 89.56 73 TYR A O 1
ATOM 607 N N . THR A 1 74 ? -2.403 -1.005 6.269 1.00 87.94 74 THR A N 1
ATOM 608 C CA . THR A 1 74 ? -2.919 0.210 6.917 1.00 87.94 74 THR A CA 1
ATOM 609 C C . THR A 1 74 ? -2.024 1.413 6.631 1.00 87.94 74 THR A C 1
ATOM 611 O O . THR A 1 74 ? -2.528 2.504 6.364 1.00 87.94 74 THR A O 1
ATOM 614 N N . ALA A 1 75 ? -0.701 1.236 6.642 1.00 84.69 75 ALA A N 1
ATOM 615 C CA . ALA A 1 75 ? 0.232 2.296 6.287 1.00 84.69 75 ALA A CA 1
ATOM 616 C C . ALA A 1 75 ? 0.061 2.736 4.823 1.00 84.69 75 ALA A C 1
ATOM 618 O O . ALA A 1 75 ? 0.130 3.931 4.545 1.00 84.69 75 ALA A O 1
ATOM 619 N N . ALA A 1 76 ? -0.195 1.809 3.895 1.00 86.88 76 ALA A N 1
ATOM 620 C CA . ALA A 1 76 ? -0.381 2.128 2.479 1.00 86.88 76 ALA A CA 1
ATOM 621 C C . ALA A 1 76 ? -1.755 2.779 2.229 1.00 86.88 76 ALA A C 1
ATOM 623 O O . ALA A 1 76 ? -1.862 3.849 1.629 1.00 86.88 76 ALA A O 1
ATOM 624 N N . ALA A 1 77 ? -2.806 2.185 2.790 1.00 90.38 77 ALA A N 1
ATOM 625 C CA . ALA A 1 77 ? -4.189 2.618 2.658 1.00 90.38 77 ALA A CA 1
ATOM 626 C C . ALA A 1 77 ? -4.456 3.963 3.345 1.00 90.38 77 ALA A C 1
ATOM 628 O O . ALA A 1 77 ? -5.238 4.759 2.830 1.00 90.38 77 ALA A O 1
ATOM 629 N N . LEU A 1 78 ? -3.820 4.249 4.487 1.00 86.81 78 LEU A N 1
ATOM 630 C CA . LEU A 1 78 ? -4.078 5.457 5.286 1.00 86.81 78 LEU A CA 1
ATOM 631 C C . LEU A 1 78 ? -2.905 6.410 5.402 1.00 86.81 78 LEU A C 1
ATOM 633 O O . LEU A 1 78 ? -3.066 7.469 6.010 1.00 86.81 78 LEU A O 1
ATOM 637 N N . GLY A 1 79 ? -1.744 6.053 4.852 1.00 72.62 79 GLY A N 1
ATOM 638 C CA . GLY A 1 79 ? -0.544 6.872 4.909 1.00 72.62 79 GLY A CA 1
ATOM 639 C C . GLY A 1 79 ? -0.871 8.343 4.686 1.00 72.62 79 GLY A C 1
ATOM 640 O O . GLY A 1 79 ? -1.671 8.683 3.806 1.00 72.62 79 GLY A O 1
ATOM 641 N N . GLY A 1 80 ? -0.326 9.183 5.569 1.00 66.19 80 GLY A N 1
ATOM 642 C CA . GLY A 1 80 ? -0.583 10.616 5.615 1.00 66.19 80 GLY A CA 1
ATOM 643 C C . GLY A 1 80 ? -0.028 11.335 4.386 1.00 66.19 80 GLY A C 1
ATOM 644 O O . GLY A 1 80 ? -0.147 10.881 3.249 1.00 66.19 80 GLY A O 1
ATOM 645 N N . THR A 1 81 ? 0.600 12.492 4.581 1.00 58.41 81 THR A N 1
ATOM 646 C CA . THR A 1 81 ? 1.309 13.104 3.456 1.00 58.41 81 THR A CA 1
ATOM 647 C C . THR A 1 81 ? 2.500 12.230 3.077 1.00 58.41 81 THR A C 1
ATOM 649 O O . THR A 1 81 ? 3.251 11.754 3.932 1.00 58.41 81 THR A O 1
ATOM 652 N N . PHE A 1 82 ? 2.659 12.028 1.777 1.00 56.69 82 PHE A N 1
ATOM 653 C CA . PHE A 1 82 ? 3.751 11.288 1.157 1.00 56.69 82 PHE A CA 1
ATOM 654 C C . PHE A 1 82 ? 5.144 11.690 1.704 1.00 56.69 82 PHE A C 1
ATOM 656 O O . PHE A 1 82 ? 5.954 10.799 1.962 1.00 56.69 82 PHE A O 1
ATOM 663 N N . LYS A 1 83 ? 5.359 12.971 2.070 1.00 56.59 83 LYS A N 1
ATOM 664 C CA . LYS A 1 83 ? 6.554 13.472 2.793 1.00 56.59 83 LYS A CA 1
ATOM 665 C C . LYS A 1 83 ? 6.942 12.688 4.050 1.00 56.59 83 LYS A C 1
ATOM 667 O O . LYS A 1 83 ? 8.132 12.556 4.334 1.00 56.59 83 LYS A O 1
ATOM 672 N N . HIS A 1 84 ? 5.962 12.211 4.817 1.00 58.50 84 HIS A N 1
ATOM 673 C CA . HIS A 1 84 ? 6.183 11.605 6.134 1.00 58.50 84 HIS A CA 1
ATOM 674 C C . HIS A 1 84 ? 6.111 10.077 6.098 1.00 58.50 84 HIS A C 1
ATOM 676 O O . HIS A 1 84 ? 6.916 9.424 6.749 1.00 58.50 84 HIS A O 1
ATOM 682 N N . VAL A 1 85 ? 5.190 9.503 5.317 1.00 60.66 85 VAL A N 1
ATOM 683 C CA . VAL A 1 85 ? 4.915 8.052 5.353 1.00 60.66 85 VAL A CA 1
ATOM 684 C C . VAL A 1 85 ? 5.638 7.272 4.251 1.00 60.66 85 VAL A C 1
ATOM 686 O O . VAL A 1 85 ? 5.861 6.073 4.397 1.00 60.66 85 VAL A O 1
ATOM 689 N N . GLY A 1 86 ? 6.098 7.939 3.185 1.00 59.25 86 GLY A N 1
ATOM 690 C CA . GLY A 1 86 ? 6.781 7.268 2.075 1.00 59.25 86 GLY A CA 1
ATOM 691 C C . GLY A 1 86 ? 8.026 6.488 2.508 1.00 59.25 86 GLY A C 1
ATOM 692 O O . GLY A 1 86 ? 8.244 5.387 2.034 1.00 59.25 86 GLY A O 1
ATOM 693 N N . VAL A 1 87 ? 8.813 7.000 3.460 1.00 60.09 87 VAL A N 1
ATOM 694 C CA . VAL A 1 87 ? 10.016 6.303 3.963 1.00 60.09 87 VAL A CA 1
ATOM 695 C C . VAL A 1 87 ? 9.681 5.076 4.783 1.00 60.09 87 VAL A C 1
ATOM 697 O O . VAL A 1 87 ? 10.344 4.055 4.651 1.00 60.09 87 VAL A O 1
ATOM 700 N N . GLU A 1 88 ? 8.683 5.187 5.652 1.00 64.31 88 GLU A N 1
ATOM 701 C CA . GLU A 1 88 ? 8.288 4.083 6.518 1.00 64.31 88 GLU A CA 1
ATOM 702 C C . GLU A 1 88 ? 7.705 2.950 5.675 1.00 64.31 88 GLU A C 1
ATOM 704 O O . GLU A 1 88 ? 8.123 1.814 5.843 1.00 64.31 88 GLU A O 1
ATOM 709 N N . LEU A 1 89 ? 6.863 3.261 4.684 1.00 66.56 89 LEU A N 1
ATOM 710 C CA . LEU A 1 89 ? 6.353 2.276 3.725 1.00 66.56 89 LEU A CA 1
ATOM 711 C C . LEU A 1 89 ? 7.456 1.565 2.946 1.00 66.56 89 LEU A C 1
ATOM 713 O O . LEU A 1 89 ? 7.451 0.346 2.827 1.00 66.56 89 LEU A O 1
ATOM 717 N N . LEU A 1 90 ? 8.415 2.333 2.444 1.00 62.59 90 LEU A N 1
ATOM 718 C CA . LEU A 1 90 ? 9.554 1.820 1.697 1.00 62.59 90 LEU A CA 1
ATOM 719 C C . LEU A 1 90 ? 10.469 0.940 2.568 1.00 62.59 90 LEU A C 1
ATOM 721 O O . LEU A 1 90 ? 10.891 -0.128 2.125 1.00 62.59 90 LEU A O 1
ATOM 725 N N . ASN A 1 91 ? 10.702 1.328 3.826 1.00 64.44 91 ASN A N 1
ATOM 726 C CA . ASN A 1 91 ? 11.434 0.514 4.799 1.00 64.44 91 ASN A CA 1
ATOM 727 C C . ASN A 1 91 ? 10.688 -0.780 5.149 1.00 64.44 91 ASN A C 1
ATOM 729 O O . ASN A 1 91 ? 11.330 -1.819 5.259 1.00 64.44 91 ASN A O 1
ATOM 733 N N . LEU A 1 92 ? 9.357 -0.734 5.285 1.00 67.25 92 LEU A N 1
ATOM 734 C CA . LEU A 1 92 ? 8.533 -1.916 5.568 1.00 67.25 92 LEU A CA 1
ATOM 735 C C . LEU A 1 92 ? 8.637 -2.985 4.472 1.00 67.25 92 LEU A C 1
ATOM 737 O O . LEU A 1 92 ? 8.440 -4.165 4.747 1.00 67.25 92 LEU A O 1
ATOM 741 N N . ILE A 1 93 ? 8.959 -2.592 3.240 1.00 62.66 93 ILE A N 1
ATOM 742 C CA . ILE A 1 93 ? 9.092 -3.514 2.106 1.00 62.66 93 ILE A CA 1
ATOM 743 C C . ILE A 1 93 ? 10.528 -3.988 1.940 1.00 62.66 93 ILE A C 1
ATOM 745 O O . ILE A 1 93 ? 10.743 -5.173 1.719 1.00 62.66 93 ILE A O 1
ATOM 749 N N . ASP A 1 94 ? 11.499 -3.083 2.061 1.00 59.78 94 ASP A N 1
ATOM 750 C CA . ASP A 1 94 ? 12.922 -3.400 1.895 1.00 59.78 94 ASP A CA 1
ATOM 751 C C . ASP A 1 94 ? 13.452 -4.229 3.074 1.00 59.78 94 ASP A C 1
ATOM 753 O O . ASP A 1 94 ? 14.036 -5.302 2.931 1.00 59.78 94 ASP A O 1
ATOM 757 N N . ARG A 1 95 ? 13.188 -3.749 4.288 1.00 61.19 95 ARG A N 1
ATOM 758 C CA . ARG A 1 95 ? 13.774 -4.273 5.528 1.00 61.19 95 ARG A CA 1
ATOM 759 C C . ARG A 1 95 ? 12.763 -4.979 6.407 1.00 61.19 95 ARG A C 1
ATOM 761 O O . ARG A 1 95 ? 13.143 -5.517 7.439 1.00 61.19 95 ARG A O 1
ATOM 768 N N . GLY A 1 96 ? 11.489 -4.938 6.024 1.00 62.88 96 GLY A N 1
ATOM 769 C CA . GLY A 1 96 ? 10.437 -5.356 6.924 1.00 62.88 96 GLY A CA 1
ATOM 770 C C . GLY A 1 96 ? 10.212 -4.360 8.059 1.00 62.88 96 GLY A C 1
ATOM 771 O O . GLY A 1 96 ? 10.643 -3.202 8.030 1.00 62.88 96 GLY A O 1
ATOM 772 N N . LEU A 1 97 ? 9.510 -4.809 9.089 1.00 62.41 97 LEU A N 1
ATOM 773 C CA . LEU A 1 97 ? 9.334 -4.016 10.301 1.00 62.41 97 LEU A CA 1
ATOM 774 C C . LEU A 1 97 ? 10.654 -3.870 11.090 1.00 62.41 97 LEU A C 1
ATOM 776 O O . LEU A 1 97 ? 11.497 -4.762 11.043 1.00 62.41 97 LEU A O 1
ATOM 780 N N . PRO A 1 98 ? 10.849 -2.790 11.877 1.00 56.59 98 PRO A N 1
ATOM 781 C CA . PRO A 1 98 ? 12.049 -2.619 12.698 1.00 56.59 98 PRO A CA 1
ATOM 782 C C . PRO A 1 98 ? 12.379 -3.847 13.568 1.00 56.59 98 PRO A C 1
ATOM 784 O O . PRO A 1 98 ? 11.646 -4.177 14.497 1.00 56.59 98 PRO A O 1
ATOM 787 N N . GLY A 1 99 ? 13.518 -4.495 13.303 1.00 55.78 99 GLY A N 1
ATOM 788 C CA . GLY A 1 99 ? 13.954 -5.704 14.017 1.00 55.78 99 GLY A CA 1
ATOM 789 C C . GLY A 1 99 ? 13.631 -7.024 13.307 1.00 55.78 99 GLY A C 1
ATOM 790 O O . GLY A 1 99 ? 14.141 -8.063 13.730 1.00 55.78 99 GLY A O 1
ATOM 791 N N . GLU A 1 100 ? 12.873 -6.996 12.206 1.00 62.31 100 GLU A N 1
ATOM 792 C CA . GLU A 1 100 ? 12.887 -8.068 11.211 1.00 62.31 100 GLU A CA 1
ATOM 793 C C . GLU A 1 100 ? 14.246 -8.028 10.523 1.00 62.31 100 GLU A C 1
ATOM 795 O O . GLU A 1 100 ? 14.586 -7.088 9.813 1.00 62.31 100 GLU A O 1
ATOM 800 N N . ALA A 1 101 ? 15.083 -9.019 10.788 1.00 52.53 101 ALA A N 1
ATOM 801 C CA . ALA A 1 101 ? 16.288 -9.177 10.010 1.00 52.53 101 ALA A CA 1
ATOM 802 C C . ALA A 1 101 ? 15.968 -10.173 8.897 1.00 52.53 101 ALA A C 1
ATOM 804 O O . ALA A 1 101 ? 15.674 -11.332 9.187 1.00 52.53 101 ALA A O 1
ATOM 805 N N . ASN A 1 102 ? 16.026 -9.721 7.642 1.00 51.88 102 ASN A N 1
ATOM 806 C CA . ASN A 1 102 ? 15.722 -10.518 6.445 1.00 51.88 102 ASN A CA 1
ATOM 807 C C . ASN A 1 102 ? 16.525 -11.841 6.355 1.00 51.88 102 ASN A C 1
ATOM 809 O O . ASN A 1 102 ? 16.179 -12.710 5.568 1.00 51.88 102 ASN A O 1
ATOM 813 N N . TRP A 1 103 ? 17.573 -12.019 7.173 1.00 47.53 103 TRP A N 1
ATOM 814 C CA . TRP A 1 103 ? 18.381 -13.241 7.266 1.00 47.53 103 TRP A CA 1
ATOM 815 C C . TRP A 1 103 ? 17.788 -14.350 8.156 1.00 47.53 103 TRP A C 1
ATOM 817 O O . TRP A 1 103 ? 18.361 -15.434 8.218 1.00 47.53 103 TRP A O 1
ATOM 827 N N . LYS A 1 104 ? 16.680 -14.106 8.875 1.00 44.62 104 LYS A N 1
ATOM 828 C CA . LYS A 1 104 ? 16.099 -15.068 9.837 1.00 44.62 104 LYS A CA 1
ATOM 829 C C . LYS A 1 104 ? 15.080 -16.055 9.254 1.00 44.62 104 LYS A C 1
ATOM 831 O O . LYS A 1 104 ? 14.562 -16.868 10.013 1.00 44.62 104 LYS A O 1
ATOM 836 N N . PHE A 1 105 ? 14.803 -16.017 7.954 1.00 45.94 105 PHE A N 1
ATOM 837 C CA . PHE A 1 105 ? 13.831 -16.911 7.326 1.00 45.94 105 PHE A CA 1
ATOM 838 C C . PHE A 1 105 ? 14.520 -17.789 6.266 1.00 45.94 105 PHE A C 1
ATOM 840 O O . PHE A 1 105 ? 15.315 -17.305 5.459 1.00 45.94 105 PHE A O 1
ATOM 847 N N . SER A 1 106 ? 14.273 -19.101 6.302 1.00 48.66 106 SER A N 1
ATOM 848 C CA . SER A 1 106 ? 14.768 -20.065 5.314 1.00 48.66 106 SER A CA 1
ATOM 849 C C . SER A 1 106 ? 13.898 -20.024 4.053 1.00 48.66 106 SER A C 1
ATOM 851 O O . SER A 1 106 ? 12.703 -20.303 4.116 1.00 48.66 106 SER A O 1
ATOM 853 N N . THR A 1 107 ? 14.518 -19.639 2.933 1.00 61.31 107 THR A N 1
ATOM 854 C CA . THR A 1 107 ? 14.087 -19.736 1.520 1.00 61.31 107 THR A CA 1
ATOM 855 C C . THR A 1 107 ? 12.576 -19.630 1.231 1.00 61.31 107 THR A C 1
ATOM 857 O O . THR A 1 107 ? 12.133 -18.532 0.920 1.00 61.31 107 THR A O 1
ATOM 860 N N . ALA A 1 108 ? 11.752 -20.673 1.373 1.00 60.97 108 ALA A N 1
ATOM 861 C CA . ALA A 1 108 ? 10.357 -20.643 0.890 1.00 60.97 108 ALA A CA 1
ATOM 862 C C . ALA A 1 108 ? 9.363 -19.812 1.738 1.00 60.97 108 ALA A C 1
ATOM 864 O O . ALA A 1 108 ? 8.550 -19.066 1.191 1.00 60.97 108 ALA A O 1
ATOM 865 N N . GLU A 1 109 ? 9.412 -19.903 3.071 1.00 62.94 109 GLU A N 1
ATOM 866 C CA . GLU A 1 109 ? 8.490 -19.150 3.948 1.00 62.94 109 GLU A CA 1
ATOM 867 C C . GLU A 1 109 ? 8.771 -17.641 3.889 1.00 62.94 109 GLU A C 1
ATOM 869 O O . GLU A 1 109 ? 7.858 -16.814 3.948 1.00 62.94 109 GLU A O 1
ATOM 874 N N . SER A 1 110 ? 10.044 -17.284 3.699 1.00 68.25 110 SER A N 1
ATOM 875 C CA . SER A 1 110 ? 10.492 -15.907 3.472 1.00 68.25 110 SER A CA 1
ATOM 876 C C . SER A 1 110 ? 9.906 -15.346 2.185 1.00 68.25 110 SER A C 1
ATOM 878 O O . SER A 1 110 ? 9.359 -14.249 2.193 1.00 68.25 110 SER A O 1
ATOM 880 N N . GLU A 1 111 ? 10.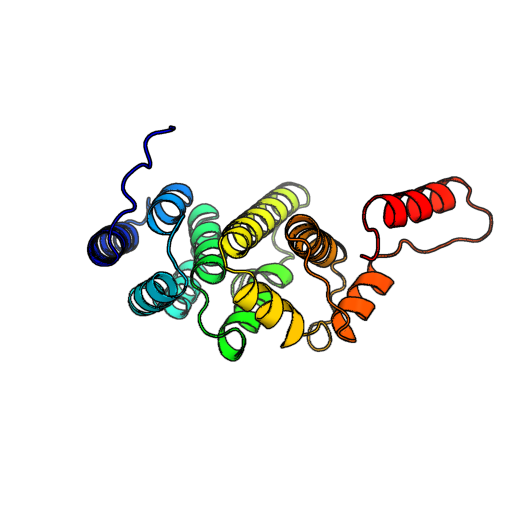001 -16.094 1.086 1.00 71.94 111 GLU A N 1
ATOM 881 C CA . GLU A 1 111 ? 9.473 -15.686 -0.218 1.00 71.94 111 GLU A CA 1
ATOM 882 C C . GLU A 1 111 ? 7.953 -15.510 -0.176 1.00 71.94 111 GLU A C 1
ATOM 884 O O . GLU A 1 111 ? 7.436 -14.492 -0.641 1.00 71.94 111 GLU A O 1
ATOM 889 N N . GLN A 1 112 ? 7.239 -16.443 0.462 1.00 78.31 112 GLN A N 1
ATOM 890 C CA . GLN A 1 112 ? 5.793 -16.338 0.641 1.00 78.31 112 GLN A CA 1
ATOM 891 C C . GLN A 1 112 ? 5.414 -15.086 1.442 1.00 78.31 112 GLN A C 1
ATOM 893 O O . GLN A 1 112 ? 4.528 -14.333 1.031 1.00 78.31 112 GLN A O 1
ATOM 898 N N . TYR A 1 113 ? 6.096 -14.825 2.559 1.00 77.25 113 TYR A N 1
ATOM 899 C CA . TYR A 1 113 ? 5.837 -13.632 3.361 1.00 77.25 113 TYR A CA 1
ATOM 900 C C . TYR A 1 113 ? 6.177 -12.344 2.600 1.00 77.25 113 TYR A C 1
ATOM 902 O O . TYR A 1 113 ? 5.411 -11.382 2.651 1.00 77.25 113 TYR A O 1
ATOM 910 N N . LEU A 1 114 ? 7.280 -12.314 1.847 1.00 76.19 114 LEU A N 1
ATOM 911 C CA . LEU A 1 114 ? 7.634 -11.179 0.990 1.00 76.19 114 LEU A CA 1
ATOM 912 C C . LEU A 1 114 ? 6.550 -10.902 -0.062 1.00 76.19 114 LEU A C 1
ATOM 914 O O . LEU A 1 114 ? 6.183 -9.738 -0.254 1.00 76.19 114 LEU A O 1
ATOM 918 N N . SER A 1 115 ? 5.994 -11.947 -0.687 1.00 79.81 115 SER A N 1
ATOM 919 C CA . SER A 1 115 ? 4.862 -11.818 -1.617 1.00 79.81 115 SER A CA 1
ATOM 920 C C . SER A 1 115 ? 3.647 -11.212 -0.921 1.00 79.81 115 SER A C 1
ATOM 922 O O . SER A 1 115 ? 3.160 -10.164 -1.337 1.00 79.81 115 SER A O 1
ATOM 924 N N . GLN A 1 116 ? 3.229 -11.783 0.213 1.00 85.62 116 GLN A N 1
ATOM 925 C CA . GLN A 1 116 ? 2.069 -11.307 0.977 1.00 85.62 116 GLN A CA 1
ATOM 926 C C . GLN A 1 116 ? 2.221 -9.852 1.434 1.00 85.62 116 GLN A C 1
ATOM 928 O O . GLN A 1 116 ? 1.274 -9.069 1.371 1.00 85.62 116 GLN A O 1
ATOM 933 N N . ARG A 1 117 ? 3.422 -9.455 1.869 1.00 82.50 117 ARG A N 1
ATOM 934 C CA . ARG A 1 117 ? 3.735 -8.065 2.235 1.00 82.50 117 ARG A CA 1
ATOM 935 C C . ARG A 1 117 ? 3.579 -7.123 1.049 1.00 82.50 117 ARG A C 1
ATOM 937 O O . ARG A 1 117 ? 3.015 -6.038 1.193 1.00 82.50 117 ARG A O 1
ATOM 944 N N . THR A 1 118 ? 4.085 -7.538 -0.107 1.00 80.00 118 THR A N 1
ATOM 945 C CA . THR A 1 118 ? 4.016 -6.763 -1.348 1.00 80.00 118 THR A CA 1
ATOM 946 C C . THR A 1 118 ? 2.565 -6.620 -1.796 1.00 80.00 118 THR A C 1
ATOM 948 O O . THR A 1 118 ? 2.111 -5.509 -2.051 1.00 80.00 118 THR A O 1
ATOM 951 N N . GLU A 1 119 ? 1.799 -7.709 -1.784 1.00 87.25 119 GLU A N 1
ATOM 952 C CA . GLU A 1 119 ? 0.368 -7.725 -2.100 1.00 87.25 119 GLU A CA 1
ATOM 953 C C . GLU A 1 119 ? -0.440 -6.822 -1.158 1.00 87.25 119 GLU A C 1
ATOM 955 O O . GLU A 1 119 ? -1.222 -5.993 -1.622 1.00 87.25 119 GLU A O 1
ATOM 960 N N . ALA A 1 120 ? -0.206 -6.906 0.155 1.00 89.12 120 ALA A N 1
ATOM 961 C CA . ALA A 1 120 ? -0.853 -6.051 1.151 1.00 89.12 120 ALA A CA 1
ATOM 962 C C . ALA A 1 120 ? -0.582 -4.559 0.903 1.00 89.12 120 ALA A C 1
ATOM 964 O O . ALA A 1 120 ? -1.492 -3.728 0.987 1.00 89.12 120 ALA A O 1
ATOM 965 N N . MET A 1 121 ? 0.665 -4.209 0.579 1.00 85.44 121 MET A N 1
ATOM 966 C CA . MET A 1 121 ? 1.038 -2.834 0.262 1.00 85.44 121 MET A CA 1
ATOM 967 C C . MET A 1 121 ? 0.370 -2.362 -1.031 1.00 85.44 121 MET A C 1
ATOM 969 O O . MET A 1 121 ? -0.253 -1.298 -1.045 1.00 85.44 121 MET A O 1
ATOM 973 N N . MET A 1 122 ? 0.459 -3.162 -2.096 1.00 87.50 122 MET A N 1
ATOM 974 C CA . MET A 1 122 ? -0.113 -2.831 -3.399 1.00 87.50 122 MET A CA 1
ATOM 975 C C . MET A 1 122 ? -1.631 -2.710 -3.336 1.00 87.50 122 MET A C 1
ATOM 977 O O . MET A 1 122 ? -2.172 -1.787 -3.940 1.00 87.50 122 MET A O 1
ATOM 981 N N . LEU A 1 123 ? -2.314 -3.540 -2.543 1.00 92.69 123 LEU A N 1
ATOM 982 C CA . LEU A 1 123 ? -3.744 -3.395 -2.291 1.00 92.69 123 LEU A CA 1
ATOM 983 C C . LEU A 1 123 ? -4.047 -2.038 -1.646 1.00 92.69 123 LEU A C 1
ATOM 985 O O . LEU A 1 123 ? -4.856 -1.282 -2.176 1.00 92.69 123 LEU A O 1
ATOM 989 N N . GLY A 1 124 ? -3.345 -1.669 -0.570 1.00 91.56 124 GLY A N 1
ATOM 990 C CA . GLY A 1 124 ? -3.546 -0.377 0.094 1.00 91.56 124 GLY A CA 1
ATOM 991 C C . GLY A 1 124 ? -3.264 0.826 -0.814 1.00 91.56 124 GLY A C 1
ATOM 992 O O . GLY A 1 124 ? -4.017 1.800 -0.795 1.00 91.56 124 GLY A O 1
ATOM 993 N N . LEU A 1 125 ? -2.224 0.747 -1.652 1.00 89.06 125 LEU A N 1
ATOM 994 C CA . LEU A 1 125 ? -1.924 1.755 -2.673 1.00 89.06 125 LEU A CA 1
ATOM 995 C C . LEU A 1 125 ? -3.007 1.810 -3.760 1.00 89.06 125 LEU A C 1
ATOM 997 O O . LEU A 1 125 ? -3.423 2.895 -4.163 1.00 89.06 125 LEU A O 1
ATOM 1001 N N . SER A 1 126 ? -3.496 0.656 -4.215 1.00 91.19 126 SER A N 1
ATOM 1002 C CA . SER A 1 126 ? -4.491 0.551 -5.287 1.00 91.19 126 SER A CA 1
ATOM 1003 C C . SER A 1 126 ? -5.834 1.199 -4.944 1.00 91.19 126 SER A C 1
ATOM 1005 O O . SER A 1 126 ? -6.602 1.523 -5.849 1.00 91.19 126 SER A O 1
ATOM 1007 N N . GLU A 1 127 ? -6.097 1.469 -3.668 1.00 91.69 127 GLU A N 1
ATOM 1008 C CA . GLU A 1 127 ? -7.291 2.189 -3.232 1.00 91.69 127 GLU A CA 1
ATOM 1009 C C . GLU A 1 127 ? -7.093 3.708 -3.087 1.00 91.69 127 GLU A C 1
ATOM 1011 O O . GLU A 1 127 ? -8.062 4.429 -2.832 1.00 91.69 127 GLU A O 1
ATOM 1016 N N . ARG A 1 128 ? -5.854 4.209 -3.200 1.00 90.69 128 ARG A N 1
ATOM 1017 C CA . ARG A 1 128 ? -5.549 5.650 -3.150 1.00 90.69 128 ARG A CA 1
ATOM 1018 C C . ARG A 1 128 ? -5.915 6.326 -4.459 1.00 90.69 128 ARG A C 1
ATOM 1020 O O . ARG A 1 128 ? -5.873 5.696 -5.518 1.00 90.69 128 ARG A O 1
ATOM 1027 N N . ASP A 1 129 ? -6.211 7.619 -4.419 1.00 90.88 129 ASP A N 1
ATOM 1028 C CA . ASP A 1 129 ? -6.467 8.376 -5.646 1.00 90.88 129 ASP A CA 1
ATOM 1029 C C . ASP A 1 129 ? -5.195 8.604 -6.495 1.00 90.88 129 ASP A C 1
ATOM 1031 O O . ASP A 1 129 ? -4.058 8.386 -6.066 1.00 90.88 129 ASP A O 1
ATOM 1035 N N . ASN A 1 130 ? -5.383 9.030 -7.747 1.00 91.50 130 ASN A N 1
ATOM 1036 C CA . ASN A 1 130 ? -4.275 9.240 -8.683 1.00 91.50 130 ASN A CA 1
ATOM 1037 C C . ASN A 1 130 ? -3.348 10.395 -8.275 1.00 91.50 130 ASN A C 1
ATOM 1039 O O . ASN A 1 130 ? -2.155 10.359 -8.590 1.00 91.50 130 ASN A O 1
ATOM 1043 N N . THR A 1 131 ? -3.868 11.400 -7.567 1.00 88.38 131 THR A N 1
ATOM 1044 C CA . THR A 1 131 ? -3.079 12.532 -7.063 1.00 88.38 131 THR A CA 1
ATOM 1045 C C . THR A 1 131 ? -2.091 12.049 -6.010 1.00 88.38 131 THR A C 1
ATOM 1047 O O . THR A 1 131 ? -0.906 12.382 -6.062 1.00 88.38 131 THR A O 1
ATOM 1050 N N . TRP A 1 132 ? -2.561 11.215 -5.083 1.00 87.81 132 TRP A N 1
ATOM 1051 C CA . TRP A 1 132 ? -1.750 10.639 -4.029 1.00 87.81 132 TRP A CA 1
ATOM 1052 C C . TRP A 1 132 ? -0.709 9.682 -4.602 1.00 87.81 132 TRP A C 1
ATOM 1054 O O . TRP A 1 132 ? 0.468 9.816 -4.273 1.00 87.81 132 TRP A O 1
ATOM 1064 N N . ILE A 1 133 ? -1.103 8.782 -5.513 1.00 86.56 133 ILE A N 1
ATOM 1065 C CA . ILE A 1 133 ? -0.168 7.857 -6.175 1.00 86.56 133 ILE A CA 1
ATOM 1066 C C . ILE A 1 133 ? 0.927 8.614 -6.926 1.00 86.56 133 ILE A C 1
ATOM 1068 O O . ILE A 1 133 ? 2.109 8.321 -6.755 1.00 86.56 133 ILE A O 1
ATOM 1072 N N . THR A 1 134 ? 0.568 9.638 -7.698 1.00 84.25 134 THR A N 1
ATOM 1073 C CA . THR A 1 134 ? 1.555 10.441 -8.432 1.00 84.25 134 THR A CA 1
ATOM 1074 C C . THR A 1 134 ? 2.505 11.167 -7.475 1.00 84.25 134 THR A C 1
ATOM 1076 O O . THR A 1 134 ? 3.716 11.172 -7.693 1.00 84.25 134 THR A O 1
ATOM 1079 N N . GLY A 1 135 ? 1.983 11.731 -6.380 1.00 80.81 135 GLY A N 1
ATOM 1080 C CA . GLY A 1 135 ? 2.793 12.345 -5.326 1.00 80.81 135 GLY A CA 1
ATOM 1081 C C . GLY A 1 135 ? 3.762 11.357 -4.671 1.00 80.81 135 GLY A C 1
ATOM 1082 O O . GLY A 1 135 ? 4.950 11.656 -4.547 1.00 80.81 135 GLY A O 1
ATOM 1083 N N . PHE A 1 136 ? 3.279 10.163 -4.318 1.00 79.56 136 PHE A N 1
ATOM 1084 C CA . PHE A 1 136 ? 4.076 9.084 -3.732 1.00 79.56 136 PHE A CA 1
ATOM 1085 C C . PHE A 1 136 ? 5.253 8.683 -4.629 1.00 79.56 136 PHE A C 1
ATOM 1087 O O . PHE A 1 136 ? 6.390 8.648 -4.155 1.00 79.56 136 PHE A O 1
ATOM 1094 N N . VAL A 1 137 ? 5.011 8.461 -5.926 1.00 77.25 137 VAL A N 1
ATOM 1095 C CA . VAL A 1 137 ? 6.074 8.069 -6.868 1.00 77.25 137 VAL A CA 1
ATOM 1096 C C . VAL A 1 137 ? 7.047 9.228 -7.148 1.00 77.25 137 VAL A C 1
ATOM 1098 O O . VAL A 1 137 ? 8.244 8.995 -7.317 1.00 77.25 137 VAL A O 1
ATOM 1101 N N . ASN A 1 138 ? 6.575 10.482 -7.161 1.00 75.44 138 ASN A N 1
ATOM 1102 C CA . ASN A 1 138 ? 7.403 11.644 -7.506 1.00 75.44 138 ASN A CA 1
ATOM 1103 C C . ASN A 1 138 ? 8.368 12.094 -6.399 1.00 75.44 138 ASN A C 1
ATOM 1105 O O . ASN A 1 138 ? 9.508 12.463 -6.679 1.00 75.44 138 ASN A O 1
ATOM 1109 N N . GLU A 1 139 ? 7.922 12.141 -5.144 1.00 67.25 139 GLU A N 1
ATOM 1110 C CA . GLU A 1 139 ? 8.635 12.890 -4.093 1.00 67.25 139 GLU A CA 1
ATOM 1111 C C . GLU A 1 139 ? 9.781 12.113 -3.444 1.00 67.25 139 GLU A C 1
ATOM 1113 O O . GLU A 1 139 ? 10.746 12.678 -2.928 1.00 67.25 139 GLU A O 1
ATOM 1118 N N . ARG A 1 140 ? 9.694 10.789 -3.502 1.00 58.28 140 ARG A N 1
ATOM 1119 C CA . ARG A 1 140 ? 10.767 9.870 -3.134 1.00 58.28 140 ARG A CA 1
ATOM 1120 C C . ARG A 1 140 ? 11.097 9.056 -4.357 1.00 58.28 140 ARG A C 1
ATOM 1122 O O . ARG A 1 140 ? 11.078 7.832 -4.330 1.00 58.28 140 ARG A O 1
ATOM 1129 N N . GLY A 1 141 ? 11.439 9.760 -5.427 1.00 49.97 141 GLY A N 1
ATOM 1130 C CA . GLY A 1 141 ? 12.074 9.111 -6.537 1.00 49.97 141 GLY A CA 1
ATOM 1131 C C . GLY A 1 141 ? 13.315 8.381 -6.016 1.00 49.97 141 GLY A C 1
ATOM 1132 O O . GLY A 1 141 ? 14.285 9.066 -5.707 1.00 49.97 141 GLY A O 1
ATOM 1133 N N . TYR A 1 142 ? 13.236 7.045 -5.940 1.00 54.50 142 TYR A N 1
ATOM 1134 C CA . TYR A 1 142 ? 14.211 5.933 -6.014 1.00 54.50 142 TYR A CA 1
ATOM 1135 C C . TYR A 1 142 ? 15.717 6.154 -5.697 1.00 54.50 142 TYR A C 1
ATOM 1137 O O . TYR A 1 142 ? 16.520 5.252 -5.887 1.00 54.50 142 TYR A O 1
ATOM 1145 N N . GLY A 1 143 ? 16.143 7.314 -5.201 1.00 40.47 143 GLY A N 1
ATOM 1146 C CA . GLY A 1 143 ? 17.531 7.783 -5.219 1.00 40.47 143 GLY A CA 1
ATOM 1147 C C . GLY A 1 143 ? 18.207 7.853 -3.852 1.00 40.47 143 GLY A C 1
ATOM 1148 O O . GLY A 1 143 ? 19.386 8.171 -3.785 1.00 40.47 143 GLY A O 1
ATOM 1149 N N . ARG A 1 144 ? 17.490 7.564 -2.756 1.00 43.03 144 ARG A N 1
ATOM 1150 C CA . ARG A 1 144 ? 18.096 7.428 -1.413 1.00 43.03 144 ARG A CA 1
ATOM 1151 C C . ARG A 1 144 ? 18.120 5.981 -0.906 1.00 43.03 144 ARG A C 1
ATOM 1153 O O . ARG A 1 144 ? 18.892 5.690 -0.004 1.00 43.03 144 ARG A O 1
ATOM 1160 N N . PHE A 1 145 ? 17.306 5.098 -1.485 1.00 43.94 145 PHE A N 1
ATOM 1161 C CA . PHE A 1 145 ? 17.166 3.708 -1.041 1.00 43.94 145 PHE A CA 1
ATOM 1162 C C . PHE A 1 145 ? 17.627 2.669 -2.059 1.00 43.94 145 PHE A C 1
ATOM 1164 O O . PHE A 1 145 ? 17.400 1.505 -1.789 1.00 43.94 145 PHE A O 1
ATOM 1171 N N . GLY A 1 146 ? 18.278 3.078 -3.163 1.00 43.88 146 GLY A N 1
ATOM 1172 C CA . GLY A 1 146 ? 18.975 2.173 -4.089 1.00 43.88 146 GLY A CA 1
ATOM 1173 C C . GLY A 1 146 ? 18.256 0.842 -4.259 1.00 43.88 146 GLY A C 1
ATOM 1174 O O . GLY A 1 146 ? 18.734 -0.160 -3.746 1.00 43.88 146 GLY A O 1
ATOM 1175 N N . TYR A 1 147 ? 17.056 0.857 -4.845 1.00 48.50 147 TYR A N 1
ATOM 1176 C CA . TYR A 1 147 ? 16.275 -0.368 -4.932 1.00 48.50 147 TYR A CA 1
ATOM 1177 C C . TYR A 1 147 ? 16.946 -1.346 -5.892 1.00 48.50 147 TYR A C 1
ATOM 1179 O O . TYR A 1 147 ? 16.647 -1.358 -7.080 1.00 48.50 147 TYR A O 1
ATOM 1187 N N . ASP A 1 148 ? 17.766 -2.221 -5.321 1.00 46.12 148 ASP A N 1
ATOM 1188 C CA . ASP A 1 148 ? 18.186 -3.514 -5.862 1.00 46.12 148 ASP A CA 1
ATOM 1189 C C . ASP A 1 148 ? 17.018 -4.530 -5.842 1.00 46.12 148 ASP A C 1
ATOM 1191 O O . ASP A 1 148 ? 17.220 -5.741 -5.848 1.00 46.12 148 ASP A O 1
ATOM 1195 N N . LEU A 1 149 ? 15.765 -4.052 -5.817 1.00 53.94 149 LEU A N 1
ATOM 1196 C CA . LEU A 1 149 ? 14.549 -4.864 -5.874 1.00 53.94 149 LEU A CA 1
ATOM 1197 C C . LEU A 1 149 ? 13.760 -4.507 -7.143 1.00 53.94 149 LEU A C 1
ATOM 1199 O O . LEU A 1 149 ? 12.779 -3.758 -7.066 1.00 53.94 149 LEU A O 1
ATOM 1203 N N . PRO A 1 150 ? 14.155 -5.051 -8.314 1.00 58.44 150 PRO A N 1
ATOM 1204 C CA . PRO A 1 150 ? 13.389 -4.965 -9.559 1.00 58.44 150 PRO A CA 1
ATOM 1205 C C . PRO A 1 150 ? 11.901 -5.285 -9.378 1.00 58.44 150 PRO A C 1
ATOM 1207 O O . PRO A 1 150 ? 11.053 -4.705 -10.051 1.00 58.44 150 PRO A O 1
ATOM 1210 N N . THR A 1 151 ? 11.577 -6.154 -8.417 1.00 61.84 151 THR A N 1
ATOM 1211 C CA . THR A 1 151 ? 10.214 -6.572 -8.089 1.00 61.84 151 THR A CA 1
ATOM 1212 C C . THR A 1 151 ? 9.312 -5.389 -7.734 1.00 61.84 151 THR A C 1
ATOM 1214 O O . THR A 1 151 ? 8.319 -5.198 -8.431 1.00 61.84 151 THR A O 1
ATOM 1217 N N . LEU A 1 152 ? 9.678 -4.538 -6.762 1.00 70.38 152 LEU A N 1
ATOM 1218 C CA . LEU A 1 152 ? 8.830 -3.413 -6.319 1.00 70.38 152 LEU A CA 1
ATOM 1219 C C . LEU A 1 152 ? 8.551 -2.401 -7.435 1.00 70.38 152 LEU A C 1
ATOM 1221 O O . LEU A 1 152 ? 7.438 -1.879 -7.555 1.00 70.38 152 LEU A O 1
ATOM 1225 N N . TRP A 1 153 ? 9.559 -2.126 -8.267 1.00 78.50 153 TRP A N 1
ATOM 1226 C CA . TRP A 1 153 ? 9.380 -1.245 -9.416 1.00 78.50 153 TRP A CA 1
ATOM 1227 C C . TRP A 1 153 ? 8.337 -1.808 -10.389 1.00 78.50 153 TRP A C 1
ATOM 1229 O O . TRP A 1 153 ? 7.474 -1.046 -10.819 1.00 78.50 153 TRP A O 1
ATOM 1239 N N . VAL A 1 154 ? 8.355 -3.117 -10.677 1.00 78.75 154 VAL A N 1
ATOM 1240 C CA . VAL A 1 154 ? 7.380 -3.759 -11.580 1.00 78.75 154 VAL A CA 1
ATOM 1241 C C . VAL A 1 154 ? 5.951 -3.564 -11.073 1.00 78.75 154 VAL A C 1
ATOM 1243 O O . VAL A 1 154 ? 5.082 -3.170 -11.850 1.00 78.75 154 VAL A O 1
ATOM 1246 N N . GLN A 1 155 ? 5.689 -3.750 -9.773 1.00 81.31 155 GLN A N 1
ATOM 1247 C CA . GLN A 1 155 ? 4.325 -3.575 -9.255 1.00 81.31 155 GLN A CA 1
ATOM 1248 C C . GLN A 1 155 ? 3.872 -2.108 -9.263 1.00 81.31 155 GLN A C 1
ATOM 1250 O O . GLN A 1 155 ? 2.723 -1.817 -9.601 1.00 81.31 155 GLN A O 1
ATOM 1255 N N . ILE A 1 156 ? 4.762 -1.159 -8.949 1.00 82.62 156 ILE A N 1
ATOM 1256 C CA . ILE A 1 156 ? 4.445 0.275 -9.049 1.00 82.62 156 ILE A CA 1
ATOM 1257 C C . ILE A 1 156 ? 4.233 0.682 -10.515 1.00 82.62 156 ILE A C 1
ATOM 1259 O O . ILE A 1 156 ? 3.303 1.432 -10.813 1.00 82.62 156 ILE A O 1
ATOM 1263 N N . HIS A 1 157 ? 5.062 0.184 -11.436 1.00 85.25 157 HIS A N 1
ATOM 1264 C CA . HIS A 1 157 ? 4.920 0.411 -12.873 1.00 85.25 157 HIS A CA 1
ATOM 1265 C C . HIS A 1 157 ? 3.564 -0.088 -13.377 1.00 85.25 157 HIS A C 1
ATOM 1267 O O . HIS A 1 157 ? 2.844 0.662 -14.040 1.00 85.25 157 HIS A O 1
ATOM 1273 N N . GLN A 1 158 ? 3.177 -1.306 -12.995 1.00 86.81 158 GLN A N 1
ATOM 1274 C CA . GLN A 1 158 ? 1.879 -1.878 -13.329 1.00 86.81 158 GLN A CA 1
ATOM 1275 C C . GLN A 1 158 ? 0.725 -1.033 -12.773 1.00 86.81 158 GLN A C 1
ATOM 1277 O O . GLN A 1 158 ? -0.184 -0.689 -13.526 1.00 86.81 158 GLN A O 1
ATOM 1282 N N . LEU A 1 159 ? 0.791 -0.612 -11.503 1.00 88.81 159 LEU A N 1
ATOM 1283 C CA . LEU A 1 159 ? -0.225 0.254 -10.892 1.00 88.81 159 LEU A CA 1
ATOM 1284 C C . LEU A 1 159 ? -0.401 1.574 -11.659 1.00 88.81 159 LEU A C 1
ATOM 1286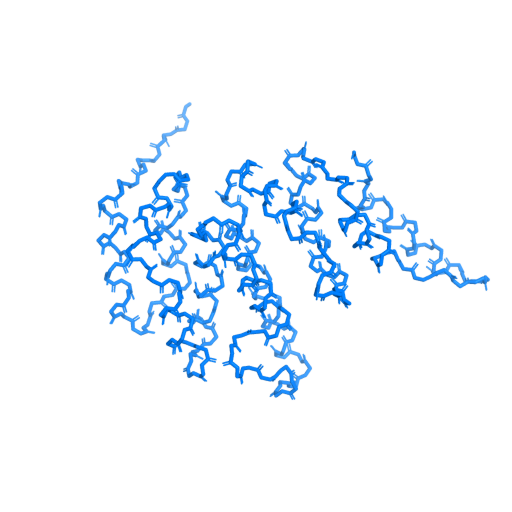 O O . LEU A 1 159 ? -1.526 2.028 -11.872 1.00 88.81 159 LEU A O 1
ATOM 1290 N N . LEU A 1 160 ? 0.700 2.206 -12.077 1.00 89.56 160 LEU A N 1
ATOM 1291 C CA . LEU A 1 160 ? 0.645 3.423 -12.890 1.00 89.56 160 LEU A CA 1
ATOM 1292 C C . LEU A 1 160 ? 0.024 3.142 -14.263 1.00 89.56 160 LEU A C 1
ATOM 1294 O O . LEU A 1 160 ? -0.869 3.873 -14.694 1.00 89.56 160 LEU A O 1
ATOM 1298 N N . HIS A 1 161 ? 0.450 2.062 -14.917 1.00 88.56 161 HIS A N 1
ATOM 1299 C CA . HIS A 1 161 ? -0.032 1.665 -16.236 1.00 88.56 161 HIS A CA 1
ATOM 1300 C C . HIS A 1 161 ? -1.539 1.360 -16.244 1.00 88.56 161 HIS A C 1
ATOM 1302 O O . HIS A 1 161 ? -2.262 1.885 -17.093 1.00 88.56 161 HIS A O 1
ATOM 1308 N N . GLU A 1 162 ? -2.033 0.580 -15.278 1.00 90.88 162 GLU A N 1
ATOM 1309 C CA . GLU A 1 162 ? -3.459 0.251 -15.110 1.00 90.88 162 GLU A CA 1
ATOM 1310 C C . GLU A 1 162 ? -4.330 1.499 -14.915 1.00 90.88 162 GLU A C 1
ATOM 1312 O O . GLU A 1 162 ? -5.495 1.526 -15.311 1.00 90.88 162 GLU A O 1
ATOM 1317 N N . ARG A 1 163 ? -3.749 2.563 -14.354 1.00 91.06 163 ARG A N 1
ATOM 1318 C CA . ARG A 1 163 ? -4.417 3.846 -14.105 1.00 91.06 163 ARG A CA 1
ATOM 1319 C C . ARG A 1 163 ? -4.208 4.881 -15.210 1.00 91.06 163 ARG A C 1
ATOM 1321 O O . ARG A 1 163 ? -4.695 6.003 -15.077 1.00 91.06 163 ARG A O 1
ATOM 1328 N N . GLY A 1 164 ? -3.483 4.538 -16.277 1.00 91.25 164 GLY A N 1
ATOM 1329 C CA . GLY A 1 164 ? -3.138 5.470 -17.354 1.00 91.25 164 GLY A CA 1
ATOM 1330 C C . GLY A 1 164 ? -2.237 6.625 -16.901 1.00 91.25 164 GLY A C 1
ATOM 1331 O O . GLY A 1 164 ? -2.291 7.706 -17.482 1.00 91.25 164 GLY A O 1
ATOM 1332 N N . LEU A 1 165 ? -1.443 6.418 -15.848 1.00 90.19 165 LEU A N 1
ATOM 1333 C CA . LEU A 1 165 ? -0.524 7.406 -15.295 1.00 90.19 165 LEU A CA 1
ATOM 1334 C C . LEU A 1 165 ? 0.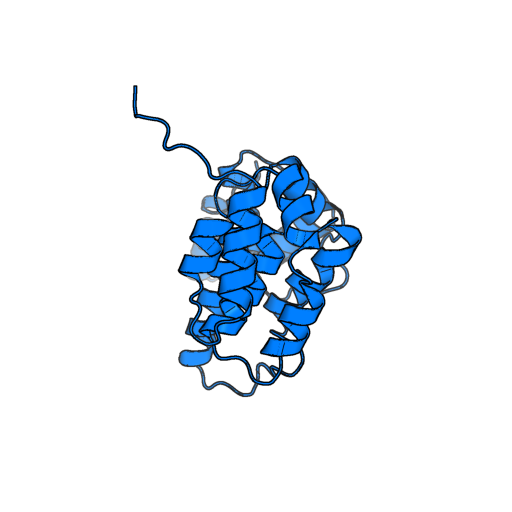888 7.198 -15.847 1.00 90.19 165 LEU A C 1
ATOM 1336 O O . LEU A 1 165 ? 1.363 6.073 -15.985 1.00 90.19 165 LEU A O 1
ATOM 1340 N N . THR A 1 166 ? 1.587 8.302 -16.098 1.00 85.56 166 THR A N 1
ATOM 1341 C CA . THR A 1 166 ? 2.985 8.309 -16.546 1.00 85.56 166 THR A CA 1
ATOM 1342 C C . THR A 1 166 ? 3.881 8.922 -15.479 1.00 85.56 166 THR A C 1
ATOM 1344 O O . THR A 1 166 ? 3.487 9.879 -14.809 1.00 85.56 166 THR A O 1
ATOM 1347 N N . ASN A 1 167 ? 5.116 8.435 -15.358 1.00 82.31 167 ASN A N 1
ATOM 1348 C CA . ASN A 1 167 ? 6.126 9.046 -14.501 1.00 82.31 167 ASN A CA 1
ATOM 1349 C C . ASN A 1 167 ? 7.450 9.184 -15.256 1.00 82.31 167 ASN A C 1
ATOM 1351 O O . ASN A 1 167 ? 7.933 8.237 -15.868 1.00 82.31 167 ASN A O 1
ATOM 1355 N N . THR A 1 168 ? 8.034 10.377 -15.218 1.00 84.50 168 THR A N 1
ATOM 1356 C CA . THR A 1 168 ? 9.293 10.700 -15.906 1.00 84.50 168 THR A CA 1
ATOM 1357 C C . THR A 1 168 ? 10.346 11.249 -14.950 1.00 84.50 168 THR A C 1
ATOM 1359 O O . THR A 1 168 ? 11.368 11.786 -15.378 1.00 84.50 168 THR A O 1
ATOM 1362 N N . THR A 1 169 ? 10.132 11.114 -13.639 1.00 80.12 169 THR A N 1
ATOM 1363 C CA . THR A 1 169 ? 11.139 11.512 -12.657 1.00 80.12 169 THR A CA 1
ATOM 1364 C C . THR A 1 169 ? 12.411 10.694 -12.849 1.00 80.12 169 THR A C 1
ATOM 1366 O O . THR A 1 169 ? 12.363 9.499 -13.154 1.00 80.12 169 THR A O 1
ATOM 1369 N N . ARG A 1 170 ? 13.569 11.338 -12.642 1.00 77.38 170 ARG A N 1
ATOM 1370 C CA . ARG A 1 170 ? 14.896 10.715 -12.804 1.00 77.38 170 ARG A CA 1
ATOM 1371 C C . ARG A 1 170 ? 14.961 9.345 -12.145 1.00 77.38 170 ARG A C 1
ATOM 1373 O O . ARG A 1 170 ? 15.503 8.403 -12.705 1.00 77.38 170 ARG A O 1
ATOM 1380 N N . SER A 1 171 ? 14.418 9.250 -10.948 1.00 73.69 171 SER A N 1
ATOM 1381 C CA . SER A 1 171 ? 14.542 8.053 -10.151 1.00 73.69 171 SER A CA 1
ATOM 1382 C C . SER A 1 171 ? 13.578 6.947 -10.593 1.00 73.69 171 SER A C 1
ATOM 1384 O O . SER A 1 171 ? 13.955 5.784 -10.563 1.00 73.69 171 SER A O 1
ATOM 1386 N N . TYR A 1 172 ? 12.372 7.278 -11.065 1.00 78.94 172 TYR A N 1
ATOM 1387 C CA . TYR A 1 172 ? 11.496 6.279 -11.685 1.00 78.94 172 TYR A CA 1
ATOM 1388 C C . TYR A 1 172 ? 12.132 5.689 -12.949 1.00 78.94 172 TYR A C 1
ATOM 1390 O O . TYR A 1 172 ? 12.117 4.476 -13.152 1.00 78.94 172 TYR A O 1
ATOM 1398 N N . LEU A 1 173 ? 12.750 6.546 -13.769 1.00 81.00 173 LEU A N 1
ATOM 1399 C CA . LEU A 1 173 ? 13.498 6.114 -14.949 1.00 81.00 173 LEU A CA 1
ATOM 1400 C C . LEU A 1 173 ? 14.732 5.283 -14.579 1.00 81.00 173 LEU A C 1
ATOM 1402 O O . LEU A 1 173 ? 15.065 4.352 -15.304 1.00 81.00 173 LEU A O 1
ATOM 1406 N N . TRP A 1 174 ? 15.384 5.590 -13.456 1.00 76.94 174 TRP A N 1
ATOM 1407 C CA . TRP A 1 174 ? 16.460 4.760 -12.918 1.00 76.94 174 TRP A CA 1
ATOM 1408 C C . TRP A 1 174 ? 15.956 3.359 -12.555 1.00 76.94 174 TRP A C 1
ATOM 1410 O O . TRP A 1 174 ? 16.536 2.390 -13.024 1.00 76.94 174 TRP A O 1
ATOM 1420 N N . GLY A 1 175 ? 14.831 3.260 -11.833 1.00 75.50 175 GLY A N 1
ATOM 1421 C CA . GLY A 1 175 ? 14.184 1.983 -11.504 1.00 75.50 175 GLY A CA 1
ATOM 1422 C C . GLY A 1 175 ? 13.833 1.143 -12.738 1.00 75.50 175 GLY A C 1
ATOM 1423 O O . GLY A 1 175 ? 14.066 -0.062 -12.756 1.00 75.50 175 GLY A O 1
ATOM 1424 N N . PHE A 1 176 ? 13.353 1.793 -13.804 1.00 79.88 176 PHE A N 1
ATOM 1425 C CA . PHE A 1 176 ? 13.116 1.133 -15.090 1.00 79.88 176 PHE A CA 1
ATOM 1426 C C . PHE A 1 176 ? 14.404 0.537 -15.662 1.00 79.88 176 PHE A C 1
ATOM 1428 O O . PHE A 1 176 ? 14.406 -0.620 -16.056 1.00 79.88 176 PHE A O 1
ATOM 1435 N N . VAL A 1 177 ? 15.492 1.315 -15.712 1.00 79.31 177 VAL A N 1
ATOM 1436 C CA . VAL A 1 177 ? 16.772 0.856 -16.277 1.00 79.31 177 VAL A CA 1
ATOM 1437 C C . VAL A 1 177 ? 17.349 -0.302 -15.465 1.00 79.31 177 VAL A C 1
ATOM 1439 O O . VAL A 1 177 ? 17.829 -1.256 -16.062 1.00 79.31 177 VAL A O 1
ATOM 1442 N N . THR A 1 178 ? 17.261 -0.255 -14.135 1.00 76.56 178 THR A N 1
ATOM 1443 C CA . THR A 1 178 ? 17.746 -1.333 -13.256 1.00 76.56 178 THR A CA 1
ATOM 1444 C C . THR A 1 178 ? 16.904 -2.604 -13.318 1.00 76.56 178 THR A C 1
ATOM 1446 O O . THR A 1 178 ? 17.385 -3.663 -12.938 1.00 76.56 178 THR A O 1
ATOM 1449 N N . ALA A 1 179 ? 15.646 -2.512 -13.756 1.00 76.88 179 ALA A N 1
ATOM 1450 C CA . ALA A 1 179 ? 14.773 -3.672 -13.910 1.00 76.88 179 ALA A CA 1
ATOM 1451 C C . ALA A 1 179 ? 14.929 -4.371 -15.272 1.00 76.88 179 ALA A C 1
ATOM 1453 O O . ALA A 1 179 ? 14.413 -5.474 -15.438 1.00 76.88 179 ALA A O 1
ATOM 1454 N N . VAL A 1 180 ? 15.617 -3.750 -16.242 1.00 81.44 180 VAL A N 1
ATOM 1455 C CA . VAL A 1 180 ? 15.932 -4.395 -17.524 1.00 81.44 180 VAL A CA 1
ATOM 1456 C C . VAL A 1 180 ? 16.906 -5.551 -17.255 1.00 81.44 180 VAL A C 1
ATOM 1458 O O . VAL A 1 180 ? 17.962 -5.297 -16.676 1.00 81.44 180 VAL A O 1
ATOM 1461 N N . PRO A 1 181 ? 16.599 -6.791 -17.683 1.00 80.81 181 PRO A N 1
ATOM 1462 C CA . PRO A 1 181 ? 17.533 -7.909 -17.562 1.00 80.81 181 PRO A CA 1
ATOM 1463 C C . PRO A 1 181 ? 18.868 -7.608 -18.259 1.00 80.81 181 PRO A C 1
ATOM 1465 O O . PRO A 1 181 ? 18.884 -6.998 -19.334 1.00 80.81 181 PRO A O 1
ATOM 1468 N N . ASP A 1 182 ? 19.983 -8.048 -17.669 1.00 80.00 182 ASP A N 1
ATOM 1469 C CA . ASP A 1 182 ? 21.314 -7.883 -18.264 1.00 80.00 182 ASP A CA 1
ATOM 1470 C C . ASP A 1 182 ? 21.363 -8.514 -19.654 1.00 80.00 182 ASP A C 1
ATOM 1472 O O . ASP A 1 182 ? 20.879 -9.623 -19.836 1.00 80.00 182 ASP A O 1
ATOM 1476 N N . MET A 1 183 ? 21.965 -7.843 -20.641 1.00 77.75 183 MET A N 1
ATOM 1477 C CA . MET A 1 183 ? 22.125 -8.408 -21.984 1.00 77.75 183 MET A CA 1
ATOM 1478 C C . MET A 1 183 ? 23.521 -9.019 -22.157 1.00 77.75 183 MET A C 1
ATOM 1480 O O . MET A 1 183 ? 24.521 -8.300 -22.203 1.00 77.75 183 MET A O 1
ATOM 1484 N N . HIS A 1 184 ? 23.601 -10.336 -22.326 1.00 77.31 184 HIS A N 1
ATOM 1485 C CA . HIS A 1 184 ? 24.847 -11.050 -22.599 1.00 77.31 184 HIS A CA 1
ATOM 1486 C C . HIS A 1 184 ? 25.004 -11.341 -24.097 1.00 77.31 184 HIS A C 1
ATOM 1488 O O . HIS A 1 184 ? 24.161 -11.980 -24.731 1.00 77.31 184 HIS A O 1
ATOM 1494 N N . ILE A 1 185 ? 26.118 -10.881 -24.678 1.00 70.88 185 ILE A N 1
ATOM 1495 C CA . ILE A 1 185 ? 26.425 -11.066 -26.103 1.00 70.88 185 ILE A CA 1
ATOM 1496 C C . ILE A 1 185 ? 26.495 -12.567 -26.423 1.00 70.88 185 ILE A C 1
ATOM 1498 O O . ILE A 1 185 ? 27.317 -13.286 -25.863 1.00 70.88 185 ILE A O 1
ATOM 1502 N N . GLY A 1 186 ? 25.653 -13.027 -27.356 1.00 65.44 186 GLY A N 1
ATOM 1503 C CA . GLY A 1 186 ? 25.660 -14.404 -27.864 1.00 65.44 186 GLY A CA 1
ATOM 1504 C C . GLY A 1 186 ? 24.636 -15.358 -27.236 1.00 65.44 186 GLY A C 1
ATOM 1505 O O . GLY A 1 186 ? 24.556 -16.496 -27.687 1.00 65.44 186 GLY A O 1
ATOM 1506 N N . SER A 1 187 ? 23.825 -14.919 -26.263 1.00 72.88 187 SER A N 1
ATOM 1507 C CA . SER A 1 187 ? 22.752 -15.743 -25.676 1.00 72.88 187 SER A CA 1
ATOM 1508 C C . SER A 1 187 ? 21.378 -15.431 -26.289 1.00 72.88 187 SER A C 1
ATOM 1510 O O . SER A 1 187 ? 20.872 -14.313 -26.175 1.00 72.88 187 SER A O 1
ATOM 1512 N N . SER A 1 188 ? 20.754 -16.414 -26.953 1.00 68.88 188 SER A N 1
ATOM 1513 C CA . SER A 1 188 ? 19.395 -16.283 -27.507 1.00 68.88 188 SER A CA 1
ATOM 1514 C C . SER A 1 188 ? 18.310 -16.255 -26.428 1.00 68.88 188 SER A C 1
ATOM 1516 O O . SER A 1 188 ? 17.373 -15.473 -26.550 1.00 68.88 188 SER A O 1
ATOM 1518 N N . GLU A 1 189 ? 18.456 -17.042 -25.358 1.00 64.56 189 GLU A N 1
ATOM 1519 C CA . GLU A 1 189 ? 17.508 -17.093 -24.229 1.00 64.56 189 GLU A CA 1
ATOM 1520 C C . GLU A 1 189 ? 17.428 -15.747 -23.498 1.00 64.56 189 GLU A C 1
ATOM 1522 O O . GLU A 1 189 ? 16.349 -15.206 -23.263 1.00 64.56 189 GLU A O 1
ATOM 1527 N N . ASN A 1 190 ? 18.582 -15.132 -23.246 1.00 79.50 190 ASN A N 1
ATOM 1528 C CA . ASN A 1 190 ? 18.653 -13.817 -22.624 1.00 79.50 190 ASN A CA 1
ATOM 1529 C C . ASN A 1 190 ? 18.048 -12.708 -23.510 1.00 79.50 190 ASN A C 1
ATOM 1531 O O . ASN A 1 190 ? 17.428 -11.762 -23.023 1.00 79.50 190 ASN A O 1
ATOM 1535 N N . ARG A 1 191 ? 18.150 -12.845 -24.838 1.00 81.38 191 ARG A N 1
ATOM 1536 C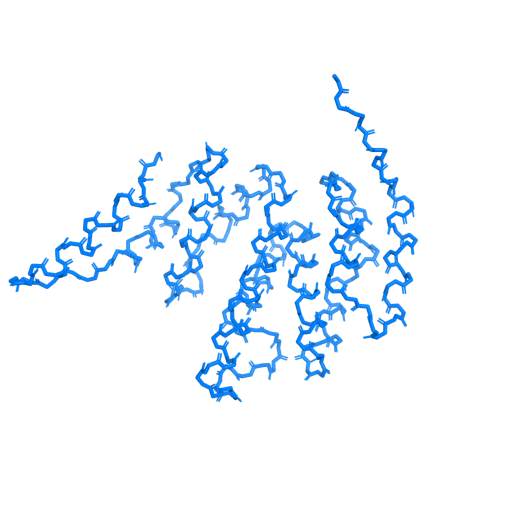 CA . ARG A 1 191 ? 17.493 -11.924 -25.774 1.00 81.38 191 ARG A CA 1
ATOM 1537 C C . ARG A 1 191 ? 15.967 -12.005 -25.680 1.00 81.38 191 ARG A C 1
ATOM 1539 O O . ARG A 1 191 ? 15.306 -10.969 -25.772 1.00 81.38 191 ARG A O 1
ATOM 1546 N N . GLU A 1 192 ? 15.403 -13.199 -25.523 1.00 84.88 192 GLU A N 1
ATOM 1547 C CA . GLU A 1 192 ? 13.955 -13.378 -25.362 1.00 84.88 192 GLU A CA 1
ATOM 1548 C C . GLU A 1 192 ? 13.449 -12.792 -24.043 1.00 84.88 192 GLU A C 1
ATOM 1550 O O . GLU A 1 192 ? 12.408 -12.133 -24.032 1.00 84.88 192 GLU A O 1
ATOM 1555 N N . GLU A 1 193 ? 14.216 -12.946 -22.965 1.00 82.81 193 GLU A N 1
ATOM 1556 C CA . GLU A 1 193 ? 13.921 -12.363 -21.655 1.00 82.81 193 GLU A CA 1
ATOM 1557 C C . GLU A 1 193 ? 13.847 -10.828 -21.714 1.00 82.81 193 GLU A C 1
ATOM 1559 O O . GLU A 1 193 ? 12.846 -10.230 -21.308 1.00 82.81 193 GLU A O 1
ATOM 1564 N N . VAL A 1 194 ? 14.847 -10.181 -22.324 1.00 84.62 194 VAL A N 1
ATOM 1565 C CA . VAL A 1 194 ? 14.867 -8.722 -22.518 1.00 84.62 194 VAL A CA 1
ATOM 1566 C C . VAL A 1 194 ? 13.693 -8.256 -23.390 1.00 84.62 194 VAL A C 1
ATOM 1568 O O . VAL A 1 194 ? 13.037 -7.260 -23.081 1.00 84.62 194 VAL A O 1
ATOM 1571 N N . ILE A 1 195 ? 13.375 -8.973 -24.474 1.00 86.25 195 ILE A N 1
ATOM 1572 C CA . ILE A 1 195 ? 12.215 -8.649 -25.324 1.00 86.25 195 ILE A CA 1
ATOM 1573 C C . ILE A 1 19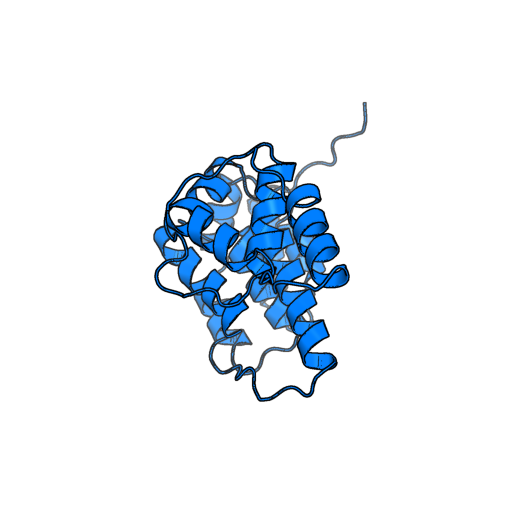5 ? 10.904 -8.788 -24.536 1.00 86.25 195 ILE A C 1
ATOM 1575 O O . ILE A 1 195 ? 10.019 -7.938 -24.664 1.00 86.25 195 ILE A O 1
ATOM 1579 N N . SER A 1 196 ? 10.769 -9.846 -23.734 1.00 86.12 196 SER A N 1
ATOM 1580 C CA . SER A 1 196 ? 9.605 -10.084 -22.878 1.00 86.12 196 SER A CA 1
ATOM 1581 C C . SER A 1 196 ? 9.426 -8.953 -21.863 1.00 86.12 196 SER A C 1
ATOM 1583 O O . SER A 1 196 ? 8.319 -8.429 -21.721 1.00 86.12 196 SER A O 1
ATOM 1585 N N . PHE A 1 197 ? 10.518 -8.487 -21.246 1.00 85.88 197 PHE A N 1
ATOM 1586 C CA . PHE A 1 197 ? 10.492 -7.346 -20.332 1.00 85.88 197 PHE A CA 1
ATOM 1587 C C . PHE A 1 197 ? 9.855 -6.108 -20.977 1.00 85.88 197 PHE A C 1
ATOM 1589 O O . PHE A 1 197 ? 8.903 -5.558 -20.422 1.00 85.88 197 PHE A O 1
ATOM 1596 N N . PHE A 1 198 ? 10.309 -5.695 -22.167 1.00 86.81 198 PHE A N 1
ATOM 1597 C CA . PHE A 1 198 ? 9.767 -4.504 -22.839 1.00 86.81 198 PHE A CA 1
ATOM 1598 C C . PHE A 1 198 ? 8.326 -4.681 -23.337 1.00 86.81 198 PHE A C 1
ATOM 1600 O O . PHE A 1 198 ? 7.580 -3.704 -23.384 1.00 86.81 198 PHE A O 1
ATOM 1607 N N . LYS A 1 199 ? 7.913 -5.906 -23.694 1.00 85.44 199 LYS A N 1
ATOM 1608 C CA . LYS A 1 199 ? 6.514 -6.204 -24.050 1.00 85.44 199 LYS A CA 1
ATOM 1609 C C . LYS A 1 199 ? 5.579 -6.058 -22.851 1.00 85.44 199 LYS A C 1
ATOM 1611 O O . LYS A 1 199 ? 4.483 -5.527 -23.004 1.00 85.44 199 LYS A O 1
ATOM 1616 N N . ASN A 1 200 ? 6.019 -6.518 -21.683 1.00 82.06 200 ASN A N 1
ATOM 1617 C CA . ASN A 1 200 ? 5.216 -6.518 -20.461 1.00 82.06 200 ASN A CA 1
ATOM 1618 C C . ASN A 1 200 ? 5.270 -5.180 -19.708 1.00 82.06 200 ASN A C 1
ATOM 1620 O O . ASN A 1 200 ? 4.370 -4.891 -18.927 1.00 82.06 200 ASN A O 1
ATOM 1624 N N . ASN A 1 201 ? 6.288 -4.352 -19.967 1.00 77.31 201 ASN A N 1
ATOM 1625 C CA . ASN A 1 201 ? 6.499 -3.062 -19.305 1.00 77.31 201 ASN A CA 1
ATOM 1626 C C . ASN A 1 201 ? 6.660 -1.917 -20.329 1.00 77.31 201 ASN A C 1
ATOM 1628 O O . ASN A 1 201 ? 7.730 -1.296 -20.415 1.00 77.31 201 ASN A O 1
ATOM 1632 N N . PRO A 1 202 ? 5.640 -1.643 -21.166 1.00 71.06 202 PRO A N 1
ATOM 1633 C CA . PRO A 1 202 ? 5.738 -0.611 -22.186 1.00 71.06 202 PRO A CA 1
ATOM 1634 C C . PRO A 1 202 ? 5.849 0.776 -21.544 1.00 71.06 202 PRO A C 1
ATOM 1636 O O . PRO A 1 202 ? 5.096 1.135 -20.636 1.00 71.06 202 PRO A O 1
ATOM 1639 N N . ARG A 1 203 ? 6.755 1.610 -22.065 1.00 63.19 203 ARG A N 1
ATOM 1640 C CA . ARG A 1 203 ? 6.729 3.047 -21.766 1.00 63.19 203 ARG A CA 1
ATOM 1641 C C . ARG A 1 203 ? 5.486 3.640 -22.430 1.00 63.19 203 ARG A C 1
ATOM 1643 O O . ARG A 1 203 ? 5.438 3.717 -23.656 1.00 63.19 203 ARG A O 1
ATOM 1650 N N . ARG A 1 204 ? 4.490 4.007 -21.626 1.00 56.59 204 ARG A N 1
ATOM 1651 C CA . ARG A 1 204 ? 3.434 4.938 -22.039 1.00 56.59 204 ARG A CA 1
ATOM 1652 C C . ARG A 1 204 ? 3.882 6.368 -21.791 1.00 56.59 204 ARG A C 1
ATOM 1654 O O . ARG A 1 204 ? 4.544 6.594 -20.750 1.00 56.59 204 ARG A O 1
#

pLDDT: mean 76.98, std 14.22, range [38.31, 95.12]

Secondary structure (DSSP, 8-state):
----PPPPPHHHHHHHHHHHHT-TT--HHHHHHHHTT--HHHHHHHHTTS-HHHHHHHHHHH--HHHHHHHHHHHHHH---HHHHHHHHHHHHHT-STT--GGGS-HHHHHHHHHHHHHHHHHHHHTS-HHHHHHHHHHT-STTTT---HHHHHHHHHHHHHTT-----HHHHHHHHHHSPP--TT-HHHHHHHHHHHHHS---

Radius of gyration: 18.53 Å; chains: 1; bounding box: 55×34×49 Å